Protein AF-A0A7S1KIK2-F1 (afdb_monomer_lite)

Sequence (293 aa):
MLHCPLQPGRDDCPAGHLRACGDAIKKIASRVDEVRLSCGGMPVHSSPCGGMLIFDTARKLEISCYDSAERTMESIPLWLTERTEGAGNRHLPSVTSLECSLASLSTGLPASSNPLSSLVGSLSSLKQVTLEVRRLGDLAKCLSYVSVDALDWVRVPSWYLDDNLSPLSAHTPGRWRFPSIDRFFLFIDEEDEDTDLDYDGIHVSIACVRSCIDLIFLVRPQHVEMRVFVPFDEFDDTDKQRGLRLLAVECIQKASQHYYTVRVTYDVFPEPTNGMAAGDPPACGLFLKLKAK

Foldseek 3Di:
DDDDPDDPDDPPDPPVVVVVVLVVQLVVLCPDQEAEAEFLDAAPQDDPNLVSNANPNHAEYEYAAAEALVRRLNNQHVSLLDADVVAAGRRPRRHAEYEYEPLRHPDAHDPDDTNLLSNQLRHANYAEYEYEHLELLNVLVSQLSHNYQEHAEYEYAFVSHDARNHADDPPRPPDRDGHAYAEYEAHDDPDPPPDPAAPPGDEYALRRVVRVLVSCVVHVYQKYKHKHKHFQVSDDPPCSPVVVVVSLVVSCVSQVVFFVDKDKDKDWDPDRDVHDPPDDGTIIMIIIITGGD

Secondary structure (DSSP, 8-state):
-------TT-----HHHHHHHHHHHHHHHTT-SEEEEEESS---TT-TTGGG---SS--EEEEEE-B-HHHHHHHS-GGGG-B-TTSSBSS-TT--EEEEE-TTBSSPPPSS--HHHHHHTT-TT--EEEEE-SBHHHHHHHHTT--SSEEEEEEE-STT--TT-BPPPS---TT----EEEEEEES-----TT------PPB--HHHHHHHHHHHHHH--SEEEEEEEEEGGGS-TT-HHHHHHHHHHHHHHHHHTTEEEEEEEEEEE-S--BTB-TTPPPEEEEEEEEEE-

Structure (mmCIF, N/CA/C/O backbone):
data_AF-A0A7S1KIK2-F1
#
_entry.id   AF-A0A7S1KIK2-F1
#
loop_
_atom_site.group_PDB
_atom_site.id
_atom_site.type_symbol
_atom_site.label_atom_id
_atom_site.label_alt_id
_atom_site.label_comp_id
_atom_site.label_asym_id
_atom_site.label_entity_id
_atom_site.label_seq_id
_atom_site.pdbx_PDB_ins_code
_atom_site.Cartn_x
_atom_site.Cartn_y
_atom_site.Cartn_z
_atom_site.occupancy
_atom_site.B_iso_or_equiv
_atom_site.auth_seq_id
_atom_site.auth_comp_id
_atom_site.auth_asym_id
_atom_site.auth_atom_id
_atom_site.pdbx_PDB_model_num
ATOM 1 N N . MET A 1 1 ? -18.882 14.034 8.498 1.00 28.44 1 MET A N 1
ATOM 2 C CA . MET A 1 1 ? -18.401 15.237 9.212 1.00 28.44 1 MET A CA 1
ATOM 3 C C . MET A 1 1 ? -19.305 15.466 10.425 1.00 28.44 1 MET A C 1
ATOM 5 O O . MET A 1 1 ? -20.437 15.899 10.260 1.00 28.44 1 MET A O 1
ATOM 9 N N . LEU A 1 2 ? -18.874 15.060 11.624 1.00 32.72 2 LEU A N 1
ATOM 10 C CA . LEU A 1 2 ? -19.637 15.273 12.862 1.00 32.72 2 LEU A CA 1
ATOM 11 C C . LEU A 1 2 ? -19.325 16.681 13.384 1.00 32.72 2 LEU A C 1
ATOM 13 O O . LEU A 1 2 ? -18.277 16.900 13.986 1.00 32.72 2 LEU A O 1
ATOM 17 N N . HIS A 1 3 ? -20.213 17.644 13.141 1.00 27.16 3 HIS A N 1
ATOM 18 C CA . HIS A 1 3 ? -20.148 18.937 13.818 1.00 27.16 3 HIS A CA 1
ATOM 19 C C . HIS A 1 3 ? -20.655 18.758 15.251 1.00 27.16 3 HIS A C 1
ATOM 21 O O . HIS A 1 3 ? -21.852 18.602 15.475 1.00 27.16 3 HIS A O 1
ATOM 27 N N . CYS A 1 4 ? -19.744 18.765 16.222 1.00 36.50 4 CYS A N 1
ATOM 28 C CA . CYS A 1 4 ? -20.102 18.838 17.633 1.00 36.50 4 CYS A CA 1
ATOM 29 C C . CYS A 1 4 ? -20.137 20.324 18.035 1.00 36.50 4 CYS A C 1
ATOM 31 O O . CYS A 1 4 ? -19.081 20.961 18.047 1.00 36.50 4 CYS A O 1
ATOM 33 N N . PRO A 1 5 ? -21.306 20.918 18.335 1.00 31.92 5 PRO A N 1
ATOM 34 C CA . PRO A 1 5 ? -21.411 22.319 18.718 1.00 31.92 5 PRO A CA 1
ATOM 35 C C . PRO A 1 5 ? -21.110 22.453 20.214 1.00 31.92 5 PRO A C 1
ATOM 37 O O . PRO A 1 5 ? -21.982 22.775 21.012 1.00 31.92 5 PRO A O 1
ATOM 40 N N . LEU A 1 6 ? -19.881 22.152 20.622 1.00 39.94 6 LEU A N 1
ATOM 41 C CA . LEU A 1 6 ? -19.418 22.457 21.972 1.00 39.94 6 LEU A CA 1
ATOM 42 C C . LEU A 1 6 ? -18.316 23.501 21.843 1.00 39.94 6 LEU A C 1
ATOM 44 O O . LEU A 1 6 ? -17.151 23.183 21.619 1.00 39.94 6 LEU A O 1
ATOM 48 N N . GLN A 1 7 ? -18.721 24.771 21.917 1.00 34.53 7 GLN A N 1
ATOM 49 C CA . GLN A 1 7 ? -17.777 25.865 22.111 1.00 34.53 7 GLN A CA 1
ATOM 50 C C . GLN A 1 7 ? -17.102 25.690 23.480 1.00 34.53 7 GLN A C 1
ATOM 52 O O . GLN A 1 7 ? -17.804 25.474 24.472 1.00 34.53 7 GLN A O 1
ATOM 57 N N . PRO A 1 8 ? -15.768 25.804 23.568 1.00 34.31 8 PRO A N 1
ATOM 58 C CA . PRO A 1 8 ? -15.087 25.811 24.852 1.00 34.31 8 PRO A CA 1
ATOM 59 C C . PRO A 1 8 ? -15.443 27.116 25.581 1.00 34.31 8 PRO A C 1
ATOM 61 O O . PRO A 1 8 ? -15.132 28.197 25.086 1.00 34.31 8 PRO A O 1
ATOM 64 N N . GLY A 1 9 ? -16.131 27.027 26.728 1.00 38.69 9 GLY A N 1
ATOM 65 C CA . GLY A 1 9 ? -16.377 28.188 27.601 1.00 38.69 9 GLY A CA 1
ATOM 66 C C . GLY A 1 9 ? -17.783 28.366 28.189 1.00 38.69 9 GLY A C 1
ATOM 67 O O . GLY A 1 9 ? -18.040 29.409 28.783 1.00 38.69 9 GLY A O 1
ATOM 68 N N . ARG A 1 10 ? -18.704 27.401 28.059 1.00 40.78 10 ARG A N 1
ATOM 69 C CA . ARG A 1 10 ? -19.980 27.415 28.803 1.00 40.78 10 ARG A CA 1
ATOM 70 C C . ARG A 1 10 ? -20.106 26.170 29.679 1.00 40.78 10 ARG A C 1
ATOM 72 O O . ARG A 1 10 ? -20.483 25.113 29.185 1.00 40.78 10 ARG A O 1
ATOM 79 N N . ASP A 1 11 ? -19.835 26.335 30.971 1.00 44.34 11 ASP A N 1
ATOM 80 C CA . ASP A 1 11 ? -19.969 25.300 32.012 1.00 44.34 11 ASP A CA 1
ATOM 81 C C . ASP A 1 11 ? -21.430 24.982 32.404 1.00 44.34 11 ASP A C 1
ATOM 83 O O . ASP A 1 11 ? -21.673 24.130 33.253 1.00 44.34 11 ASP A O 1
ATOM 87 N N . ASP A 1 12 ? -22.424 25.580 31.742 1.00 42.34 12 ASP A N 1
ATOM 88 C CA . ASP A 1 12 ? -23.849 25.380 32.048 1.00 42.34 12 ASP A CA 1
ATOM 89 C C . ASP A 1 12 ? -24.554 24.445 31.049 1.00 42.34 12 ASP A C 1
ATOM 91 O O . ASP A 1 12 ? -25.636 24.746 30.538 1.00 42.34 12 ASP A O 1
ATOM 95 N N . CYS A 1 13 ? -23.957 23.293 30.732 1.00 44.66 13 CYS A N 1
ATOM 96 C CA . CYS A 1 13 ? -24.677 22.241 30.010 1.00 44.66 13 CYS A CA 1
ATOM 97 C C . CYS A 1 13 ? -25.319 21.282 31.032 1.00 44.66 13 CYS A C 1
ATOM 99 O O . CYS A 1 13 ? -24.586 20.607 31.759 1.00 44.66 13 CYS A O 1
ATOM 101 N N . PRO A 1 14 ? -26.663 21.180 31.131 1.00 51.66 14 PRO A N 1
ATOM 102 C CA . PRO A 1 14 ? -27.299 20.307 32.114 1.00 51.66 14 PRO A CA 1
ATOM 103 C C . PRO A 1 14 ? -26.829 18.865 31.908 1.00 51.66 14 PRO A C 1
ATOM 105 O O . PRO A 1 14 ? -26.935 18.343 30.798 1.00 51.66 14 PRO A O 1
ATOM 108 N N . ALA A 1 15 ? -26.365 18.194 32.966 1.00 56.16 15 ALA A N 1
ATOM 109 C CA . ALA A 1 15 ? -25.794 16.841 32.903 1.00 56.16 15 ALA A CA 1
ATOM 110 C C . ALA A 1 15 ? -26.669 15.811 32.144 1.00 56.16 15 ALA A C 1
ATOM 112 O O . ALA A 1 15 ? -26.151 14.870 31.541 1.00 56.16 15 ALA A O 1
ATOM 113 N N . GLY A 1 16 ? -27.994 16.008 32.112 1.00 59.69 16 GLY A N 1
ATOM 114 C CA . GLY A 1 16 ? -28.929 15.193 31.327 1.00 59.69 16 GLY A CA 1
ATOM 115 C C . GLY A 1 16 ? -28.775 15.315 29.802 1.00 59.69 16 GLY A C 1
ATOM 116 O O . GLY A 1 16 ? -28.929 14.318 29.101 1.00 59.69 16 GLY A O 1
ATOM 117 N N . HIS A 1 17 ? -28.413 16.493 29.281 1.00 61.59 17 HIS A N 1
ATOM 118 C CA . HIS A 1 17 ? -28.200 16.714 27.845 1.00 61.59 17 HIS A CA 1
ATOM 119 C C . HIS A 1 17 ? -26.898 16.066 27.364 1.00 61.59 17 HIS A C 1
ATOM 121 O O . HIS A 1 17 ? -26.886 15.425 26.318 1.00 61.59 17 HIS A O 1
ATOM 127 N N . LEU A 1 18 ? -25.823 16.138 28.157 1.00 63.78 18 LEU A N 1
ATOM 128 C CA . LEU A 1 18 ? -24.557 15.463 27.847 1.00 63.78 18 LEU A CA 1
ATOM 129 C C . LEU A 1 18 ? -24.711 13.937 27.807 1.00 63.78 18 LEU A C 1
ATOM 131 O O . LEU A 1 18 ? -24.134 13.287 26.938 1.00 63.78 18 LEU A O 1
ATOM 135 N N . ARG A 1 19 ? -25.532 13.364 28.698 1.00 67.94 19 ARG A N 1
ATOM 136 C CA . ARG A 1 19 ? -25.841 11.927 28.695 1.00 67.94 19 ARG A CA 1
ATOM 137 C C . ARG A 1 19 ? -26.643 11.512 27.460 1.00 67.94 19 ARG A C 1
ATOM 139 O O . ARG A 1 19 ? -26.263 10.551 26.802 1.00 67.94 19 ARG A O 1
ATOM 146 N N . ALA A 1 20 ? -27.692 12.258 27.112 1.00 72.56 20 ALA A N 1
ATOM 147 C CA . ALA A 1 20 ? -28.488 11.988 25.914 1.00 72.56 20 ALA A CA 1
ATOM 148 C C . ALA A 1 20 ? -27.653 12.109 24.624 1.00 72.56 20 ALA A C 1
ATOM 150 O O . ALA A 1 20 ? -27.746 11.252 23.746 1.00 72.56 20 ALA A O 1
ATOM 151 N N . CYS A 1 21 ? -26.785 13.123 24.536 1.00 77.88 21 CYS A N 1
ATOM 152 C CA . CYS A 1 21 ? -25.828 13.264 23.439 1.00 77.88 21 CYS A CA 1
ATOM 153 C C . CYS A 1 21 ? -24.825 12.102 23.407 1.00 77.88 21 CYS A C 1
ATOM 155 O O . CYS A 1 21 ? -24.572 11.549 22.342 1.00 77.88 21 CYS A O 1
ATOM 157 N N . GLY A 1 22 ? -24.288 11.689 24.559 1.00 80.00 22 GLY A N 1
ATOM 158 C CA . GLY A 1 22 ? -23.365 10.558 24.656 1.00 80.00 22 GLY A CA 1
ATOM 159 C C . GLY A 1 22 ? -23.989 9.231 24.216 1.00 80.00 22 GLY A C 1
ATOM 160 O O . GLY A 1 22 ? -23.371 8.486 23.458 1.00 80.00 22 GLY A O 1
ATOM 161 N N . ASP A 1 23 ? -25.228 8.954 24.627 1.00 84.44 23 ASP A N 1
ATOM 162 C CA . ASP A 1 23 ? -25.956 7.743 24.230 1.00 84.44 23 ASP A CA 1
ATOM 163 C C . ASP A 1 23 ? -26.276 7.745 22.726 1.00 84.44 23 ASP A C 1
ATOM 165 O O . ASP A 1 23 ? -26.131 6.719 22.056 1.00 84.44 23 ASP A O 1
ATOM 169 N N . ALA A 1 24 ? -26.640 8.905 22.166 1.00 85.88 24 ALA A N 1
ATOM 170 C CA . ALA A 1 24 ? -26.832 9.062 20.727 1.00 85.88 24 ALA A CA 1
ATOM 171 C C . ALA A 1 24 ? -25.524 8.840 19.948 1.00 85.88 24 ALA A C 1
ATOM 173 O O . ALA A 1 24 ? -25.523 8.098 18.967 1.00 85.88 24 ALA A O 1
ATOM 174 N N . ILE A 1 25 ? -24.407 9.417 20.406 1.00 85.81 25 ILE A N 1
ATOM 175 C CA . ILE A 1 25 ? -23.083 9.251 19.788 1.00 85.81 25 ILE A CA 1
ATOM 176 C C . ILE A 1 25 ? -22.656 7.784 19.801 1.00 85.81 25 ILE A C 1
ATOM 178 O O . ILE A 1 25 ? -22.263 7.269 18.758 1.00 85.81 25 ILE A O 1
ATOM 182 N N . LYS A 1 26 ? -22.790 7.091 20.939 1.00 87.81 26 LYS A N 1
ATOM 183 C CA . LYS A 1 26 ? -22.478 5.656 21.042 1.00 87.81 26 LYS A CA 1
ATOM 184 C C . LYS A 1 26 ? -23.313 4.828 20.075 1.00 87.81 26 LYS A C 1
ATOM 186 O O . LYS A 1 26 ? -22.772 3.991 19.365 1.00 87.81 26 LYS A O 1
ATOM 191 N N . LYS A 1 27 ? -24.623 5.089 20.018 1.00 89.44 27 LYS A N 1
ATOM 192 C CA . LYS A 1 27 ? -25.544 4.375 19.124 1.00 89.44 27 LYS A CA 1
ATOM 193 C C . LYS A 1 27 ? -25.232 4.615 17.646 1.00 89.44 27 LYS A C 1
ATOM 195 O O . LYS A 1 27 ? -25.473 3.728 16.834 1.00 89.44 27 LYS A O 1
ATOM 200 N N . ILE A 1 28 ? -24.763 5.811 17.291 1.00 89.06 28 ILE A N 1
ATOM 201 C CA . ILE A 1 28 ? -24.319 6.116 15.927 1.00 89.06 28 ILE A CA 1
ATOM 202 C C . ILE A 1 28 ? -23.011 5.379 15.645 1.00 89.06 28 ILE A C 1
ATOM 204 O O . ILE A 1 28 ? -22.950 4.644 14.668 1.00 89.06 28 ILE A O 1
ATOM 208 N N . ALA A 1 29 ? -22.002 5.528 16.507 1.00 90.00 29 ALA A N 1
ATOM 209 C CA . ALA A 1 29 ? -20.692 4.905 16.330 1.00 90.00 29 ALA A CA 1
ATOM 210 C C . ALA A 1 29 ? -20.791 3.379 16.177 1.00 90.00 29 ALA A C 1
ATOM 212 O O . ALA A 1 29 ? -20.159 2.821 15.285 1.00 90.00 29 ALA A O 1
ATOM 213 N N . SER A 1 30 ? -21.672 2.730 16.946 1.00 91.06 30 SER A N 1
ATOM 214 C CA . SER A 1 30 ? -21.863 1.275 16.918 1.00 91.06 30 SER A CA 1
ATOM 215 C C . SER A 1 30 ? -22.623 0.731 15.695 1.00 91.06 30 SER A C 1
ATOM 217 O O . SER A 1 30 ? -23.122 -0.394 15.708 1.00 91.06 30 SER A O 1
ATOM 219 N N . ARG A 1 31 ? -22.902 1.579 14.703 1.00 92.75 31 ARG A N 1
ATOM 220 C CA . ARG A 1 31 ? -23.641 1.232 13.476 1.00 92.75 31 ARG A CA 1
ATOM 221 C C . ARG A 1 31 ? -22.925 1.700 12.218 1.00 92.75 31 ARG A C 1
ATOM 223 O O . ARG A 1 31 ? -23.481 1.610 11.130 1.00 92.75 31 ARG A O 1
ATOM 230 N N . VAL A 1 32 ? -21.748 2.292 12.378 1.00 93.75 32 VAL A N 1
ATOM 231 C CA . VAL A 1 32 ? -20.947 2.786 11.267 1.00 93.75 32 VAL A CA 1
ATOM 232 C C . VAL A 1 32 ? -20.168 1.614 10.689 1.00 93.75 32 VAL A C 1
ATOM 234 O O . VAL A 1 32 ? -19.487 0.900 11.422 1.00 93.75 32 VAL A O 1
ATOM 237 N N . ASP A 1 33 ? -20.247 1.441 9.375 1.00 95.44 33 ASP A N 1
ATOM 238 C CA . ASP A 1 33 ? -19.499 0.404 8.657 1.00 95.44 33 ASP A CA 1
ATOM 239 C C . ASP A 1 33 ? -18.118 0.900 8.189 1.00 95.44 33 ASP A C 1
ATOM 241 O O . ASP A 1 33 ? -17.203 0.102 7.964 1.00 95.44 33 ASP A O 1
ATOM 245 N N . GLU A 1 34 ? -17.942 2.221 8.102 1.00 96.38 34 GLU A N 1
ATOM 246 C CA . GLU A 1 34 ? -16.746 2.871 7.570 1.00 96.38 34 GLU A CA 1
ATOM 247 C C . GLU A 1 34 ? -16.368 4.130 8.357 1.00 96.38 34 GLU A C 1
ATOM 249 O O . GLU A 1 34 ? -17.180 5.033 8.566 1.00 96.38 34 GLU A O 1
ATOM 254 N N . VAL A 1 35 ? -15.099 4.217 8.750 1.00 95.06 35 VAL A N 1
ATOM 255 C CA . VAL A 1 35 ? -14.532 5.390 9.419 1.00 95.06 35 VAL A CA 1
ATOM 256 C C . VAL A 1 35 ? -13.565 6.080 8.469 1.00 95.06 35 VAL A C 1
ATOM 258 O O . VAL A 1 35 ? -12.636 5.451 7.977 1.00 95.06 35 VAL A O 1
ATOM 261 N N . ARG A 1 36 ? -13.752 7.385 8.246 1.00 94.81 36 ARG A N 1
ATOM 262 C CA . ARG A 1 36 ? -12.827 8.218 7.463 1.00 94.81 36 ARG A CA 1
ATOM 263 C C . ARG A 1 36 ? -12.108 9.216 8.355 1.00 94.81 36 ARG A C 1
ATOM 265 O O . ARG A 1 36 ? -12.751 9.957 9.103 1.00 94.81 36 ARG A O 1
ATOM 272 N N . LEU A 1 37 ? -10.788 9.252 8.248 1.00 92.38 37 LEU A N 1
ATOM 273 C CA . LEU A 1 37 ? -9.902 10.142 8.979 1.00 92.38 37 LEU A CA 1
ATOM 274 C C . LEU A 1 37 ? -9.145 11.036 7.994 1.00 92.38 37 LEU A C 1
ATOM 276 O O . LEU A 1 37 ? -8.259 10.585 7.278 1.00 92.38 37 LEU A O 1
ATOM 280 N N . SER A 1 38 ? -9.472 12.325 7.986 1.00 91.50 38 SER A N 1
ATOM 281 C CA . SER A 1 38 ? -8.736 13.331 7.217 1.00 91.50 38 SER A CA 1
ATOM 282 C C . SER A 1 38 ? -7.701 14.014 8.115 1.00 91.50 38 SER A C 1
ATOM 284 O O . SER A 1 38 ? -8.065 14.701 9.070 1.00 91.50 38 SER A O 1
ATOM 286 N N . CYS A 1 39 ? -6.420 13.817 7.812 1.00 89.31 39 CYS A N 1
ATOM 287 C CA . CYS A 1 39 ? -5.268 14.278 8.588 1.00 89.31 39 CYS A CA 1
ATOM 288 C C . CYS A 1 39 ? -4.615 15.519 7.955 1.00 89.31 39 CYS A C 1
ATOM 290 O O . CYS A 1 39 ? -4.613 15.659 6.740 1.00 89.31 39 CYS A O 1
ATOM 292 N N . GLY A 1 40 ? -4.030 16.406 8.763 1.00 84.88 40 GLY A N 1
ATOM 293 C CA . GLY A 1 40 ? -3.412 17.674 8.327 1.00 84.88 40 GLY A CA 1
ATOM 294 C C . GLY A 1 40 ? -4.113 18.923 8.879 1.00 84.88 40 GLY A C 1
ATOM 295 O O . GLY A 1 40 ? -3.583 20.032 8.823 1.00 84.88 40 GLY A O 1
ATOM 296 N N . GLY A 1 41 ? -5.298 18.747 9.467 1.00 81.12 41 GLY A N 1
ATOM 297 C CA . GLY A 1 41 ? -6.008 19.778 10.223 1.00 81.12 41 GLY A CA 1
ATOM 298 C C . GLY A 1 41 ? -5.604 19.830 11.699 1.00 81.12 41 GLY A C 1
ATOM 299 O O . GLY A 1 41 ? -4.645 19.193 12.130 1.00 81.12 41 GLY A O 1
ATOM 300 N N . MET A 1 42 ? -6.368 20.581 12.497 1.00 74.00 42 MET A N 1
ATOM 301 C CA . MET A 1 42 ? -6.245 20.498 13.951 1.00 74.00 42 MET A CA 1
ATOM 302 C C . MET A 1 42 ? -6.778 19.139 14.420 1.00 74.00 42 MET A C 1
ATOM 304 O O . MET A 1 42 ? -7.914 18.794 14.080 1.00 74.00 42 MET A O 1
ATOM 308 N N . PRO A 1 43 ? -6.006 18.375 15.204 1.00 67.25 43 PRO A N 1
ATOM 309 C CA . PRO A 1 43 ? -6.496 17.132 15.771 1.00 67.25 43 PRO A CA 1
ATOM 310 C C . PRO A 1 43 ? -7.735 17.369 16.631 1.00 67.25 43 PRO A C 1
ATOM 312 O O . PRO A 1 43 ? -7.844 18.366 17.351 1.00 67.25 43 PRO A O 1
ATOM 315 N N . VAL A 1 44 ? -8.635 16.388 16.645 1.00 65.00 44 VAL A N 1
ATOM 316 C CA . VAL A 1 44 ? -9.776 16.344 17.569 1.00 65.00 44 VAL A CA 1
ATOM 317 C C . VAL A 1 44 ? -9.279 15.927 18.969 1.00 65.00 44 VAL A C 1
ATOM 319 O O . VAL A 1 44 ? -9.742 14.945 19.544 1.00 65.00 44 VAL A O 1
ATOM 322 N N . HIS A 1 45 ? -8.280 16.633 19.514 1.00 53.25 45 HIS A N 1
ATOM 323 C CA . HIS A 1 45 ? -7.591 16.294 20.775 1.00 53.25 45 HIS A CA 1
ATOM 324 C C . HIS A 1 45 ? -8.346 16.722 22.038 1.00 53.25 45 HIS A C 1
ATOM 326 O O . HIS A 1 45 ? -7.834 16.597 23.144 1.00 53.25 45 HIS A O 1
ATOM 332 N N . SER A 1 46 ? -9.577 17.205 21.916 1.00 52.88 46 SER A N 1
ATOM 333 C CA . SER A 1 46 ? -10.330 17.712 23.069 1.00 52.88 46 SER A CA 1
ATOM 334 C C . SER A 1 46 ? -11.814 17.386 23.032 1.00 52.88 46 SER A C 1
ATOM 336 O O . SER A 1 46 ? -12.559 17.884 23.873 1.00 52.88 46 SER A O 1
ATOM 338 N N . SER A 1 47 ? -12.269 16.544 22.095 1.00 59.19 47 SER A N 1
ATOM 339 C CA . SER A 1 47 ? -13.672 16.141 22.114 1.00 59.19 47 SER A CA 1
ATOM 340 C C . SER A 1 47 ? -13.917 15.240 23.329 1.00 59.19 47 SER A C 1
ATOM 342 O O . SER A 1 47 ? -13.348 14.144 23.386 1.00 59.19 47 SER A O 1
ATOM 344 N N . PRO A 1 48 ? -14.798 15.631 24.272 1.00 64.38 48 PRO A N 1
ATOM 345 C CA . PRO A 1 48 ? -15.159 14.789 25.415 1.00 64.38 48 PRO A CA 1
ATOM 346 C C . PRO A 1 48 ? -15.815 13.463 24.988 1.00 64.38 48 PRO A C 1
ATOM 348 O O . PRO A 1 48 ? -16.043 12.576 25.808 1.00 64.38 48 PRO A O 1
ATOM 351 N N . CYS A 1 49 ? -16.104 13.305 23.694 1.00 69.81 49 CYS A N 1
ATOM 352 C CA . CYS A 1 49 ? -16.722 12.130 23.109 1.00 69.81 49 CYS A CA 1
ATOM 353 C C . CYS A 1 49 ? -15.718 11.064 22.638 1.00 69.81 49 CYS A C 1
ATOM 355 O O . CYS A 1 49 ? -16.168 9.978 22.294 1.00 69.81 49 CYS A O 1
ATOM 357 N N . GLY A 1 50 ? -14.399 11.315 22.623 1.00 76.12 50 GLY A N 1
ATOM 358 C CA . GLY A 1 50 ? -13.403 10.358 22.098 1.00 76.12 50 GLY A CA 1
ATOM 359 C C . GLY A 1 50 ? -13.510 8.963 22.730 1.00 76.12 50 GLY A C 1
ATOM 360 O O . GLY A 1 50 ? -13.645 7.965 22.029 1.00 76.12 50 GLY A O 1
ATOM 361 N N . GLY A 1 51 ? -13.622 8.897 24.061 1.00 77.62 51 GLY A N 1
ATOM 362 C CA . GLY A 1 51 ? -13.837 7.637 24.789 1.00 77.62 51 GLY A CA 1
ATOM 363 C C . GLY A 1 51 ? -15.200 6.965 24.548 1.00 77.62 51 GLY A C 1
ATOM 364 O O . GLY A 1 51 ? -15.412 5.839 24.992 1.00 77.62 51 GLY A O 1
ATOM 365 N N . MET A 1 52 ? -16.136 7.640 23.874 1.00 83.75 52 MET A N 1
ATOM 366 C CA . MET A 1 52 ? -17.463 7.120 23.519 1.00 83.75 52 MET A CA 1
ATOM 367 C C . MET A 1 52 ? -17.546 6.635 22.066 1.00 83.75 52 MET A C 1
ATOM 369 O O . MET A 1 52 ? -18.507 5.951 21.718 1.00 83.75 52 MET A O 1
ATOM 373 N N . LEU A 1 53 ? -16.571 6.987 21.224 1.00 89.19 53 LEU A N 1
ATOM 374 C CA . LEU A 1 53 ? -16.531 6.636 19.806 1.00 89.19 53 LEU A CA 1
ATOM 375 C C . LEU A 1 53 ? -15.889 5.261 19.619 1.00 89.19 53 LEU A C 1
ATOM 377 O O . LEU A 1 53 ? -14.714 5.152 19.282 1.00 89.19 53 LEU A O 1
ATOM 381 N N . ILE A 1 54 ? -16.659 4.209 19.883 1.00 92.50 54 ILE A N 1
ATOM 382 C CA . ILE A 1 54 ? -16.265 2.825 19.606 1.00 92.50 54 ILE A CA 1
ATOM 383 C C . ILE A 1 54 ? -17.047 2.368 18.376 1.00 92.50 54 ILE A C 1
ATOM 385 O O . ILE A 1 54 ? -18.276 2.344 18.403 1.00 92.50 54 ILE A O 1
ATOM 389 N N . PHE A 1 55 ? -16.331 2.030 17.308 1.00 94.38 55 PHE A N 1
ATOM 390 C CA . PHE A 1 55 ? -16.888 1.599 16.030 1.00 94.38 55 PHE A CA 1
ATOM 391 C C . PHE A 1 55 ? -16.735 0.079 15.903 1.00 94.38 55 PHE A C 1
ATOM 393 O O . PHE A 1 55 ? -15.884 -0.440 15.181 1.00 94.38 55 PHE A O 1
ATOM 400 N N . ASP A 1 56 ? -17.534 -0.650 16.675 1.00 92.75 56 ASP A N 1
ATOM 401 C CA . ASP A 1 56 ? -17.512 -2.114 16.758 1.00 92.75 56 ASP A CA 1
ATOM 402 C C . ASP A 1 56 ? -17.944 -2.811 15.458 1.00 92.75 56 ASP A C 1
ATOM 404 O O . ASP A 1 56 ? -17.493 -3.925 15.185 1.00 92.75 56 ASP A O 1
ATOM 408 N N . THR A 1 57 ? -18.774 -2.163 14.642 1.00 94.62 57 THR A N 1
ATOM 409 C CA . THR A 1 57 ? -19.226 -2.674 13.340 1.00 94.62 57 THR A CA 1
ATOM 410 C C . THR A 1 57 ? -18.335 -2.263 12.174 1.00 94.62 57 THR A C 1
ATOM 412 O O . THR A 1 57 ? -18.391 -2.912 11.131 1.00 94.62 57 THR A O 1
ATOM 415 N N . ALA A 1 58 ? -17.490 -1.238 12.338 1.00 97.50 58 ALA A N 1
ATOM 416 C CA . ALA A 1 58 ? -16.717 -0.688 11.232 1.00 97.50 58 ALA A CA 1
ATOM 417 C C . ALA A 1 58 ? -15.729 -1.716 10.675 1.00 97.50 58 ALA A C 1
ATOM 419 O O . ALA A 1 58 ? -14.917 -2.293 11.403 1.00 97.50 58 ALA A O 1
ATOM 420 N N . ARG A 1 59 ? -15.802 -1.936 9.360 1.00 98.00 59 ARG A N 1
ATOM 421 C CA . ARG A 1 59 ? -14.945 -2.870 8.616 1.00 98.00 59 ARG A CA 1
ATOM 422 C C . ARG A 1 59 ? -13.881 -2.162 7.798 1.00 98.00 59 ARG A C 1
ATOM 424 O O . ARG A 1 59 ? -12.835 -2.760 7.544 1.00 98.00 59 ARG A O 1
ATOM 431 N N . LYS A 1 60 ? -14.128 -0.904 7.432 1.00 98.25 60 LYS A N 1
ATOM 432 C CA . LYS A 1 60 ? -13.221 -0.087 6.630 1.00 98.25 60 LYS A CA 1
ATOM 433 C C . LYS A 1 60 ? -12.742 1.132 7.416 1.00 98.25 60 LYS A C 1
ATOM 435 O O . LYS A 1 60 ? -13.543 1.838 8.030 1.00 98.25 60 LYS A O 1
ATOM 440 N N . LEU A 1 61 ? -11.435 1.369 7.382 1.00 98.00 61 LEU A N 1
ATOM 441 C CA . LEU A 1 61 ? -10.809 2.619 7.800 1.00 98.00 61 LEU A CA 1
ATOM 442 C C . LEU A 1 61 ? -10.173 3.272 6.574 1.00 98.00 61 LEU A C 1
ATOM 444 O O . LEU A 1 61 ? -9.337 2.655 5.922 1.00 98.00 61 LEU A O 1
ATOM 448 N N . GLU A 1 62 ? -10.538 4.515 6.301 1.00 97.62 62 GLU A N 1
ATOM 449 C CA . GLU A 1 62 ? -9.914 5.356 5.283 1.00 97.62 62 GLU A CA 1
ATOM 450 C C . GLU A 1 62 ? -9.127 6.473 5.972 1.00 97.62 62 GLU A C 1
ATOM 452 O O . GLU A 1 62 ? -9.645 7.142 6.869 1.00 97.62 62 GLU A O 1
ATOM 457 N N . ILE A 1 63 ? -7.875 6.674 5.578 1.00 95.69 63 ILE A N 1
ATOM 458 C CA . ILE A 1 63 ? -7.003 7.730 6.089 1.00 95.69 63 ILE A CA 1
ATOM 459 C C . ILE A 1 63 ? -6.537 8.565 4.905 1.00 95.69 63 ILE A C 1
ATOM 461 O O . ILE A 1 63 ? -5.820 8.065 4.048 1.00 95.69 63 ILE A O 1
ATOM 465 N N . SER A 1 64 ? -6.878 9.848 4.879 1.00 93.44 64 SER A N 1
ATOM 466 C CA . SER A 1 64 ? -6.377 10.785 3.872 1.00 93.44 64 SER A CA 1
ATOM 467 C C . SER A 1 64 ? -5.414 11.760 4.536 1.00 93.44 64 SER A C 1
ATOM 469 O O . SER A 1 64 ? -5.817 12.525 5.414 1.00 93.44 64 SER A O 1
ATOM 471 N N . CYS A 1 65 ? -4.142 11.733 4.147 1.00 89.69 65 CYS A N 1
ATOM 472 C CA . CYS A 1 65 ? -3.109 12.595 4.710 1.00 89.69 65 CYS A CA 1
ATOM 473 C C . CYS A 1 65 ? -2.869 13.821 3.829 1.00 89.69 65 CYS A C 1
ATOM 475 O O . CYS A 1 65 ? -2.477 13.680 2.675 1.00 89.69 65 CYS A O 1
ATOM 477 N N . TYR A 1 66 ? -3.040 15.014 4.396 1.00 85.94 66 TYR A N 1
ATOM 478 C CA . TYR A 1 66 ? -2.805 16.296 3.736 1.00 85.94 66 TYR A CA 1
ATOM 479 C C . TYR A 1 66 ? -1.697 17.075 4.456 1.00 85.94 66 TYR A C 1
ATOM 481 O O . TYR A 1 66 ? -1.566 16.970 5.672 1.00 85.94 66 TYR A O 1
ATOM 489 N N . ASP A 1 67 ? -0.976 17.936 3.729 1.00 85.69 67 ASP A N 1
ATOM 490 C CA . ASP A 1 67 ? 0.076 18.820 4.270 1.00 85.69 67 ASP A CA 1
ATOM 491 C C . ASP A 1 67 ? 1.403 18.082 4.585 1.00 85.69 67 ASP A C 1
ATOM 493 O O . ASP A 1 67 ? 1.735 17.058 3.981 1.00 85.69 67 ASP A O 1
ATOM 497 N N . SER A 1 68 ? 2.238 18.644 5.462 1.00 86.94 68 SER A N 1
ATOM 498 C CA . SER A 1 68 ? 3.500 18.048 5.892 1.00 86.94 68 SER A CA 1
ATOM 499 C C . SER A 1 68 ? 3.280 16.767 6.696 1.00 86.94 68 SER A C 1
ATOM 501 O O . SER A 1 68 ? 2.281 16.605 7.406 1.00 86.94 68 SER A O 1
ATOM 503 N N . ALA A 1 69 ? 4.250 15.850 6.618 1.00 86.25 69 ALA A N 1
ATOM 504 C CA . ALA A 1 69 ? 4.185 14.599 7.364 1.00 86.25 69 ALA A CA 1
ATOM 505 C C . ALA A 1 69 ? 4.080 14.843 8.880 1.00 86.25 69 ALA A C 1
ATOM 507 O O . ALA A 1 69 ? 3.295 14.180 9.547 1.00 86.25 69 ALA A O 1
ATOM 508 N N . GLU A 1 70 ? 4.807 15.825 9.418 1.00 87.38 70 GLU A N 1
ATOM 509 C CA . GLU A 1 70 ? 4.763 16.192 10.841 1.00 87.38 70 GLU A CA 1
ATOM 510 C C . GLU A 1 70 ? 3.355 16.625 11.272 1.00 87.38 70 GLU A C 1
ATOM 512 O O . GLU A 1 70 ? 2.761 15.998 12.150 1.00 87.38 70 GLU A O 1
ATOM 517 N N . ARG A 1 71 ? 2.765 17.602 10.573 1.00 86.62 71 ARG A N 1
ATOM 518 C CA . ARG A 1 71 ? 1.420 18.110 10.878 1.00 86.62 71 ARG A CA 1
ATOM 519 C C . ARG A 1 71 ? 0.346 17.034 10.717 1.00 86.62 71 ARG A C 1
ATOM 521 O O . ARG A 1 71 ? -0.574 16.936 11.529 1.00 86.62 71 ARG A O 1
ATOM 528 N N . THR A 1 72 ? 0.474 16.198 9.688 1.00 88.38 72 THR A N 1
ATOM 529 C CA . THR A 1 72 ? -0.401 15.037 9.481 1.00 88.38 72 THR A CA 1
ATOM 530 C C . THR A 1 72 ? -0.362 14.110 10.690 1.00 88.38 72 THR A C 1
ATOM 532 O O . THR A 1 72 ? -1.412 13.749 11.220 1.00 88.38 72 THR A O 1
ATOM 535 N N . MET A 1 73 ? 0.835 13.736 11.148 1.00 89.88 73 MET A N 1
ATOM 536 C CA . MET A 1 73 ? 0.993 12.817 12.272 1.00 89.88 73 MET A CA 1
ATOM 537 C C . MET A 1 73 ? 0.423 13.396 13.571 1.00 89.88 73 MET A C 1
ATOM 539 O O . MET A 1 73 ? -0.249 12.677 14.307 1.00 89.88 73 MET A O 1
ATOM 543 N N . GLU A 1 74 ? 0.634 14.687 13.834 1.00 88.44 74 GLU A N 1
ATOM 544 C CA . GLU A 1 74 ? 0.085 15.375 15.012 1.00 88.44 74 GLU A CA 1
ATOM 545 C C . GLU A 1 74 ? -1.448 15.445 15.007 1.00 88.44 74 GLU A C 1
ATOM 547 O O . GLU A 1 74 ? -2.075 15.454 16.071 1.00 88.44 74 GLU A O 1
ATOM 552 N N . SER A 1 75 ? -2.056 15.460 13.815 1.00 89.50 75 SER A N 1
ATOM 553 C CA . SER A 1 75 ? -3.508 15.544 13.645 1.00 89.50 75 SER A CA 1
ATOM 554 C C . SER A 1 75 ? -4.263 14.247 13.972 1.00 89.50 75 SER A C 1
ATOM 556 O O . SER A 1 75 ? -5.483 14.284 14.147 1.00 89.50 75 SER A O 1
ATOM 558 N N . ILE A 1 76 ? -3.561 13.114 14.100 1.00 90.69 76 ILE A N 1
ATOM 559 C CA . ILE A 1 76 ? -4.165 11.824 14.450 1.00 90.69 76 ILE A CA 1
ATOM 560 C C . ILE A 1 76 ? -4.514 11.820 15.949 1.00 90.69 76 ILE A C 1
ATOM 562 O O . ILE A 1 76 ? -3.617 11.928 16.790 1.00 90.69 76 ILE A O 1
ATOM 566 N N . PRO A 1 77 ? -5.799 11.669 16.322 1.00 88.50 77 PRO A N 1
ATOM 567 C CA . PRO A 1 77 ? -6.208 11.645 17.721 1.00 88.50 77 PRO A CA 1
ATOM 568 C C . PRO A 1 77 ? -5.590 10.481 18.503 1.00 88.50 77 PRO A C 1
ATOM 570 O O . PRO A 1 77 ? -5.667 9.332 18.072 1.00 88.50 77 PRO A O 1
ATOM 573 N N . LEU A 1 78 ? -5.041 10.750 19.694 1.00 88.81 78 LEU A N 1
ATOM 574 C CA . LEU A 1 78 ? -4.376 9.714 20.501 1.00 88.81 78 LEU A CA 1
ATOM 575 C C . LEU A 1 78 ? -5.330 8.596 20.930 1.00 88.81 78 LEU A C 1
ATOM 577 O O . LEU A 1 78 ? -4.919 7.438 20.961 1.00 88.81 78 LEU A O 1
ATOM 581 N N . TRP A 1 79 ? -6.601 8.919 21.189 1.00 89.38 79 TRP A N 1
ATOM 582 C CA . TRP A 1 79 ? -7.607 7.918 21.547 1.00 89.38 79 TRP A CA 1
ATOM 583 C C . TRP A 1 79 ? -7.789 6.875 20.433 1.00 89.38 79 TRP A C 1
ATOM 585 O O . TRP A 1 79 ? -7.919 5.696 20.726 1.00 89.38 79 TRP A O 1
ATOM 595 N N . LEU A 1 80 ? -7.654 7.248 19.152 1.00 91.12 80 LEU A N 1
ATOM 596 C CA . LEU A 1 80 ? -7.686 6.278 18.048 1.00 91.12 80 LEU A CA 1
ATOM 597 C C . LEU A 1 80 ? -6.490 5.323 18.047 1.00 91.12 80 LEU A C 1
ATOM 599 O O . LEU A 1 80 ? -6.548 4.303 17.375 1.00 91.12 80 LEU A O 1
ATOM 603 N N . THR A 1 81 ? -5.418 5.618 18.779 1.00 91.88 81 THR A N 1
ATOM 604 C CA . THR A 1 81 ? -4.240 4.742 18.886 1.00 91.88 81 THR A CA 1
ATOM 605 C C . THR A 1 81 ? -4.296 3.806 20.097 1.00 91.88 81 THR A C 1
ATOM 607 O O . THR A 1 81 ? -3.421 2.951 20.253 1.00 91.88 81 THR A O 1
ATOM 610 N N . GLU A 1 82 ? -5.317 3.944 20.952 1.00 92.12 82 GLU A N 1
ATOM 611 C CA . GLU A 1 82 ? -5.479 3.128 22.153 1.00 92.12 82 GLU A CA 1
ATOM 612 C C . GLU A 1 82 ? -5.728 1.655 21.809 1.00 92.12 82 GLU A C 1
ATOM 614 O O . GLU A 1 82 ? -6.533 1.302 20.940 1.00 92.12 82 GLU A O 1
ATOM 619 N N . ARG A 1 83 ? -5.052 0.776 22.549 1.00 91.75 83 ARG A N 1
ATOM 620 C CA . ARG A 1 83 ? -5.213 -0.677 22.471 1.00 91.75 83 ARG A CA 1
ATOM 621 C C . ARG A 1 83 ? -5.931 -1.167 23.717 1.00 91.75 83 ARG A C 1
ATOM 623 O O . ARG A 1 83 ? -5.688 -0.657 24.810 1.00 91.75 83 ARG A O 1
ATOM 630 N N . THR A 1 84 ? -6.779 -2.171 23.561 1.00 87.12 84 THR A N 1
ATOM 631 C CA . THR A 1 84 ? -7.325 -2.906 24.708 1.00 87.12 84 THR A CA 1
ATOM 632 C C . THR A 1 84 ? -6.284 -3.939 25.161 1.00 87.12 84 THR A C 1
ATOM 634 O O . THR A 1 84 ? -5.581 -4.496 24.324 1.00 87.12 84 THR A O 1
ATOM 637 N N . GLU A 1 85 ? -6.130 -4.204 26.462 1.00 78.56 85 GLU A N 1
ATOM 638 C CA . GLU A 1 85 ? -5.125 -5.167 26.950 1.00 78.56 85 GLU A CA 1
ATOM 639 C C . GLU A 1 85 ? -5.262 -6.537 26.262 1.00 78.56 85 GLU A C 1
ATOM 641 O O . GLU A 1 85 ? -6.316 -7.167 26.313 1.00 78.56 85 GLU A O 1
ATOM 646 N N . GLY A 1 86 ? -4.200 -6.982 25.578 1.00 70.19 86 GLY A N 1
ATOM 647 C CA . GLY A 1 86 ? -4.184 -8.247 24.830 1.00 70.19 86 GLY A CA 1
ATOM 648 C C . GLY A 1 86 ? -5.090 -8.292 23.591 1.00 70.19 86 GLY A C 1
ATOM 649 O O . GLY A 1 86 ? -5.135 -9.314 22.911 1.00 70.19 86 GLY A O 1
ATOM 650 N N . ALA A 1 87 ? -5.783 -7.200 23.280 1.00 71.12 87 ALA A N 1
ATOM 651 C CA . ALA A 1 87 ? -6.679 -7.056 22.144 1.00 71.12 87 ALA A CA 1
ATOM 652 C C . ALA A 1 87 ? -6.185 -5.935 21.210 1.00 71.12 87 ALA A C 1
ATOM 654 O O . ALA A 1 87 ? -5.280 -5.167 21.539 1.00 71.12 87 ALA A O 1
ATOM 655 N N . GLY A 1 88 ? -6.729 -5.887 19.995 1.00 90.00 88 GLY A N 1
ATOM 656 C CA . GLY A 1 88 ? -6.373 -4.873 19.005 1.00 90.00 88 GLY A CA 1
ATOM 657 C C . GLY A 1 88 ? -6.792 -3.454 19.393 1.00 90.00 88 GLY A C 1
ATOM 658 O O . GLY A 1 88 ? -6.967 -3.099 20.562 1.00 90.00 88 GLY A O 1
ATOM 659 N N . ASN A 1 89 ? -6.962 -2.621 18.375 1.00 95.62 89 ASN A N 1
ATOM 660 C CA . ASN A 1 89 ? -7.438 -1.256 18.512 1.00 95.62 89 ASN A CA 1
ATOM 661 C C . ASN A 1 89 ? -8.763 -1.218 19.286 1.00 95.62 89 ASN A C 1
ATOM 663 O O . ASN A 1 89 ? -9.723 -1.904 18.931 1.00 95.62 89 ASN A O 1
ATOM 667 N N . ARG A 1 90 ? -8.821 -0.394 20.334 1.00 94.75 90 ARG A N 1
ATOM 668 C CA . ARG A 1 90 ? -10.000 -0.268 21.198 1.00 94.75 90 ARG A CA 1
ATOM 669 C C . ARG A 1 90 ? -11.213 0.298 20.458 1.00 94.75 90 ARG A C 1
ATOM 671 O O . ARG A 1 90 ? -12.343 -0.094 20.736 1.00 94.75 90 ARG A O 1
ATOM 678 N N . HIS A 1 91 ? -10.978 1.240 19.552 1.00 94.19 91 HIS A N 1
ATOM 679 C CA . HIS A 1 91 ? -12.011 2.019 18.875 1.00 94.19 91 HIS A CA 1
ATOM 680 C C . HIS A 1 91 ? -12.418 1.428 17.525 1.00 94.19 91 HIS A C 1
ATOM 682 O O . HIS A 1 91 ? -13.519 1.697 17.055 1.00 94.19 91 HIS A O 1
ATOM 688 N N . LEU A 1 92 ? -11.550 0.616 16.923 1.00 96.38 92 LEU A N 1
ATOM 689 C CA . LEU A 1 92 ? -11.693 0.016 15.598 1.00 96.38 92 LEU A CA 1
ATOM 690 C C . LEU A 1 92 ? -11.404 -1.502 15.633 1.00 96.38 92 LEU A C 1
ATOM 692 O O . LEU A 1 92 ? -10.569 -1.987 14.866 1.00 96.38 92 LEU A O 1
ATOM 696 N N . PRO A 1 93 ? -12.054 -2.284 16.518 1.00 95.38 93 PRO A N 1
ATOM 697 C CA . PRO A 1 93 ? -11.695 -3.691 16.735 1.00 95.38 93 PRO A CA 1
ATOM 698 C C . PRO A 1 93 ? -11.982 -4.592 15.519 1.00 95.38 93 PRO A C 1
ATOM 700 O O . PRO A 1 93 ? -11.355 -5.640 15.338 1.00 95.38 93 PRO A O 1
ATOM 703 N N . SER A 1 94 ? -12.934 -4.184 14.681 1.00 96.12 94 SER A N 1
ATOM 704 C CA . SER A 1 94 ? -13.495 -4.978 13.585 1.00 96.12 94 SER A CA 1
ATOM 705 C C . SER A 1 94 ? -12.958 -4.618 12.202 1.00 96.12 94 SER A C 1
ATOM 707 O O . SER A 1 94 ? -13.387 -5.244 11.228 1.00 96.12 94 SER A O 1
ATOM 709 N N . VAL A 1 95 ? -12.045 -3.646 12.105 1.00 98.06 95 VAL A N 1
ATOM 710 C CA . VAL A 1 95 ? -11.523 -3.161 10.824 1.00 98.06 95 VAL A CA 1
ATOM 711 C C . VAL A 1 95 ? -10.689 -4.246 10.152 1.00 98.06 95 VAL A C 1
ATOM 713 O O . VAL A 1 95 ? -9.680 -4.701 10.689 1.00 98.06 95 VAL A O 1
ATOM 716 N N . THR A 1 96 ? -11.124 -4.640 8.959 1.00 98.38 96 THR A N 1
ATOM 717 C CA . THR A 1 96 ? -10.469 -5.639 8.107 1.00 98.38 96 THR A CA 1
ATOM 718 C C . THR A 1 96 ? -9.861 -5.022 6.851 1.00 98.38 96 THR A C 1
ATOM 720 O O . THR A 1 96 ? -9.003 -5.652 6.239 1.00 98.38 96 THR A O 1
ATOM 723 N N . SER A 1 97 ? -10.274 -3.808 6.474 1.00 98.50 97 SER A N 1
ATOM 724 C CA . SER A 1 97 ? -9.779 -3.083 5.302 1.00 98.50 97 SER A CA 1
ATOM 725 C C . SER A 1 97 ? -9.247 -1.711 5.696 1.00 98.50 97 SER A C 1
ATOM 727 O O . SER A 1 97 ? -9.952 -0.929 6.336 1.00 98.50 97 SER A O 1
ATOM 729 N N . LEU A 1 98 ? -8.022 -1.410 5.277 1.00 98.50 98 LEU A N 1
ATOM 730 C CA . LEU A 1 98 ? -7.395 -0.100 5.412 1.00 98.50 98 LEU A CA 1
ATOM 731 C C . LEU A 1 98 ? -7.189 0.504 4.028 1.00 98.50 98 LEU A C 1
ATOM 733 O O . LEU A 1 98 ? -6.592 -0.124 3.163 1.00 98.50 98 LEU A O 1
ATOM 737 N N . GLU A 1 99 ? -7.612 1.744 3.859 1.00 97.56 99 GLU A N 1
ATOM 738 C CA . GLU A 1 99 ? -7.256 2.589 2.729 1.00 97.56 99 GLU A CA 1
ATOM 739 C C . GLU A 1 99 ? -6.493 3.789 3.274 1.00 97.56 99 GLU A C 1
ATOM 741 O O . GLU A 1 99 ? -6.953 4.456 4.199 1.00 97.56 99 GLU A O 1
ATOM 746 N N . CYS A 1 100 ? -5.280 4.021 2.787 1.00 96.31 100 CYS A N 1
ATOM 747 C CA . CYS A 1 100 ? -4.432 5.085 3.302 1.00 96.31 100 CYS A CA 1
ATOM 748 C C . CYS A 1 100 ? -3.794 5.851 2.147 1.00 96.31 100 CYS A C 1
ATOM 750 O O . CYS A 1 100 ? -2.943 5.333 1.420 1.00 96.31 100 CYS A O 1
ATOM 752 N N . SER A 1 101 ? -4.211 7.106 2.011 1.00 94.25 101 SER A N 1
ATOM 753 C CA . SER A 1 101 ? -3.691 8.048 1.040 1.00 94.25 101 SER A CA 1
ATOM 754 C C . SER A 1 101 ? -2.588 8.894 1.656 1.00 94.25 101 SER A C 1
ATOM 756 O O . SER A 1 101 ? -2.810 9.727 2.537 1.00 94.25 101 SER A O 1
ATOM 758 N N . LEU A 1 102 ? -1.370 8.657 1.180 1.00 91.69 102 LEU A N 1
ATOM 759 C CA . LEU A 1 102 ? -0.148 9.395 1.492 1.00 91.69 102 LEU A CA 1
ATOM 760 C C . LEU A 1 102 ? 0.303 10.259 0.306 1.00 91.69 102 LEU A C 1
ATOM 762 O O . LEU A 1 102 ? 1.331 10.931 0.387 1.00 91.69 102 LEU A O 1
ATOM 766 N N . ALA A 1 103 ? -0.441 10.239 -0.804 1.00 86.62 103 ALA A N 1
ATOM 767 C CA . ALA A 1 103 ? -0.072 10.912 -2.043 1.00 86.62 103 ALA A CA 1
ATOM 768 C C . ALA A 1 103 ? 0.040 12.438 -1.884 1.00 86.62 103 ALA A C 1
ATOM 770 O O . ALA A 1 103 ? 0.869 13.064 -2.541 1.00 86.62 103 ALA A O 1
ATOM 771 N N . SER A 1 104 ? -0.730 13.035 -0.971 1.00 86.94 104 SER A N 1
ATOM 772 C CA . SER A 1 104 ? -0.709 14.485 -0.729 1.00 86.94 104 SER A CA 1
ATOM 773 C C . SER A 1 104 ? 0.346 14.938 0.294 1.00 86.94 104 SER A C 1
ATOM 775 O O . SER A 1 104 ? 0.407 16.125 0.618 1.00 86.94 104 SER A O 1
ATOM 777 N N . LEU A 1 105 ? 1.200 14.033 0.792 1.00 87.12 105 LEU A N 1
ATOM 778 C CA . LEU A 1 105 ? 2.268 14.393 1.724 1.00 87.12 105 LEU A CA 1
ATOM 779 C C . LEU A 1 105 ? 3.434 15.097 1.016 1.00 87.12 105 LEU A C 1
ATOM 781 O O . LEU A 1 105 ? 4.144 14.516 0.185 1.00 87.12 105 LEU A O 1
ATOM 785 N N . SER A 1 106 ? 3.703 16.338 1.425 1.00 83.81 106 SER A N 1
ATOM 786 C CA . SER A 1 106 ? 4.809 17.137 0.873 1.00 83.81 106 SER A CA 1
ATOM 787 C C . SER A 1 106 ? 6.185 16.528 1.164 1.00 83.81 106 SER A C 1
ATOM 789 O O . SER A 1 106 ? 7.103 16.635 0.351 1.00 83.81 106 SER A O 1
ATOM 791 N N . THR A 1 107 ? 6.318 15.809 2.279 1.00 86.06 107 THR A N 1
ATOM 792 C CA . THR A 1 107 ? 7.528 15.090 2.698 1.00 86.06 107 THR A CA 1
ATOM 793 C C . THR A 1 107 ? 7.246 13.603 2.904 1.00 86.06 107 THR A C 1
ATOM 795 O O . THR A 1 107 ? 6.094 13.187 2.994 1.00 86.06 107 THR A O 1
ATOM 798 N N . GLY A 1 108 ? 8.293 12.774 2.922 1.00 86.12 108 GLY A N 1
ATOM 799 C CA . GLY A 1 108 ? 8.141 11.347 3.222 1.00 86.12 108 GLY A CA 1
ATOM 800 C C . GLY A 1 108 ? 7.709 11.101 4.668 1.00 86.12 108 GLY A C 1
ATOM 801 O O . GLY A 1 108 ? 7.842 11.973 5.529 1.00 86.12 108 GLY A O 1
ATOM 802 N N . LEU A 1 109 ? 7.235 9.889 4.956 1.00 89.75 109 LEU A N 1
ATOM 803 C CA . LEU A 1 109 ? 6.861 9.490 6.313 1.00 89.75 109 LEU A CA 1
ATOM 804 C C . LEU A 1 1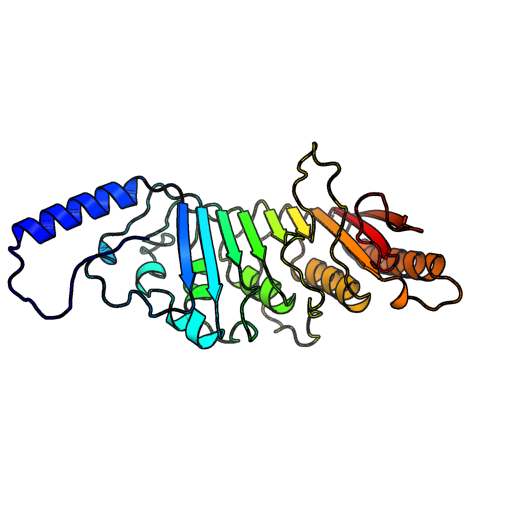09 ? 8.051 9.658 7.283 1.00 89.75 109 LEU A C 1
ATOM 806 O O . LEU A 1 109 ? 9.185 9.302 6.932 1.00 89.75 109 LEU A O 1
ATOM 810 N N . PRO A 1 110 ? 7.833 10.103 8.535 1.00 87.31 110 PRO A N 1
ATOM 811 C CA . PRO A 1 110 ? 8.909 10.350 9.497 1.00 87.31 110 PRO A CA 1
ATOM 812 C C . PRO A 1 110 ? 9.575 9.046 9.942 1.00 87.31 110 PRO A C 1
ATOM 814 O O . PRO A 1 110 ? 8.920 8.016 10.086 1.00 87.31 110 PRO A O 1
ATOM 817 N N . ALA A 1 111 ? 10.906 9.033 10.086 1.00 81.25 111 ALA A N 1
ATOM 818 C CA . ALA A 1 111 ? 11.691 7.827 10.406 1.00 81.25 111 ALA A CA 1
ATOM 819 C C . ALA A 1 111 ? 11.344 7.197 11.765 1.00 81.25 111 ALA A C 1
ATOM 821 O O . ALA A 1 111 ? 11.444 5.981 11.916 1.00 81.25 111 ALA A O 1
ATOM 822 N N . SER A 1 112 ? 10.934 8.016 12.730 1.00 83.00 112 SER A N 1
ATOM 823 C CA . SER A 1 112 ? 10.555 7.591 14.072 1.00 83.00 112 SER A CA 1
ATOM 824 C C . SER A 1 112 ? 9.151 6.985 14.127 1.00 83.00 112 SER A C 1
ATOM 826 O O . SER A 1 112 ? 8.310 7.201 13.247 1.00 83.00 112 SER A O 1
ATOM 828 N N . SER A 1 113 ? 8.893 6.259 15.219 1.00 86.62 113 SER A N 1
ATOM 829 C CA . SER A 1 113 ? 7.531 5.897 15.615 1.00 86.62 113 SER A CA 1
ATOM 830 C C . SER A 1 113 ? 6.658 7.152 15.678 1.00 86.62 113 SER A C 1
ATOM 832 O O . SER A 1 113 ? 7.104 8.211 16.126 1.00 86.62 113 SER A O 1
ATOM 834 N N . ASN A 1 114 ? 5.436 7.033 15.178 1.00 91.44 114 ASN A N 1
ATOM 835 C CA . ASN A 1 114 ? 4.483 8.127 15.035 1.00 91.44 114 ASN A CA 1
ATOM 836 C C . ASN A 1 114 ? 3.036 7.619 15.224 1.00 91.44 114 ASN A C 1
ATOM 838 O O . ASN A 1 114 ? 2.795 6.410 15.141 1.00 91.44 114 ASN A O 1
ATOM 842 N N . PRO A 1 115 ? 2.057 8.509 15.459 1.00 93.50 115 PRO A N 1
ATOM 843 C CA . PRO A 1 115 ? 0.660 8.122 15.653 1.00 93.50 115 PRO A CA 1
ATOM 844 C C . PRO A 1 115 ? 0.062 7.258 14.534 1.00 93.50 115 PRO A C 1
ATOM 846 O O . PRO A 1 115 ? -0.691 6.337 14.844 1.00 93.50 115 PRO A O 1
ATOM 849 N N . LEU A 1 116 ? 0.432 7.473 13.262 1.00 94.81 116 LEU A N 1
ATOM 850 C CA . LEU A 1 116 ? -0.024 6.620 12.156 1.00 94.81 116 LEU A CA 1
ATOM 851 C C . LEU A 1 116 ? 0.497 5.191 12.314 1.00 94.81 116 LEU A C 1
ATOM 853 O O . LEU A 1 116 ? -0.272 4.243 12.186 1.00 94.81 116 LEU A O 1
ATOM 857 N N . SER A 1 117 ? 1.778 5.027 12.653 1.00 94.88 117 SER A N 1
ATOM 858 C CA . SER A 1 117 ? 2.350 3.700 12.907 1.00 94.88 117 SER A CA 1
ATOM 859 C C . SER A 1 117 ? 1.675 2.988 14.086 1.00 94.88 117 SER A C 1
ATOM 861 O O . SER A 1 117 ? 1.405 1.790 14.005 1.00 94.88 117 SER A O 1
ATOM 863 N N . SER A 1 118 ? 1.320 3.722 15.148 1.00 95.19 118 SER A N 1
ATOM 864 C CA . SER A 1 118 ? 0.592 3.177 16.301 1.00 95.19 118 SER A CA 1
ATOM 865 C C . SER A 1 118 ? -0.837 2.768 15.946 1.00 95.19 118 SER A C 1
ATOM 867 O O . SER A 1 118 ? -1.270 1.686 16.350 1.00 95.19 118 SER A O 1
ATOM 869 N N . LEU A 1 119 ? -1.542 3.610 15.181 1.00 96.19 119 LEU A N 1
ATOM 870 C CA . LEU A 1 119 ? -2.888 3.356 14.673 1.00 96.19 119 LEU A CA 1
ATOM 871 C C . LEU A 1 119 ? -2.900 2.114 13.779 1.00 96.19 119 LEU A C 1
ATOM 873 O O . LEU A 1 119 ? -3.548 1.132 14.129 1.00 96.19 119 LEU A O 1
ATOM 877 N N . VAL A 1 120 ? -2.131 2.109 12.687 1.00 96.69 120 VAL A N 1
ATOM 878 C CA . VAL A 1 120 ? -2.067 0.981 11.739 1.00 96.69 120 VAL A CA 1
ATOM 879 C C . VAL A 1 120 ? -1.631 -0.300 12.450 1.00 96.69 120 VAL A C 1
ATOM 881 O O . VAL A 1 120 ? -2.277 -1.337 12.312 1.00 96.69 120 VAL A O 1
ATOM 884 N N . GLY A 1 121 ? -0.602 -0.226 13.296 1.00 96.19 121 GLY A N 1
ATOM 885 C CA . GLY A 1 121 ? -0.105 -1.381 14.043 1.00 96.19 121 GLY A CA 1
ATOM 886 C C . GLY A 1 121 ? -1.032 -1.885 15.149 1.00 96.19 121 GLY A C 1
ATOM 887 O O . GLY A 1 121 ? -0.752 -2.915 15.756 1.00 96.19 121 GLY A O 1
ATOM 888 N N . SER A 1 122 ? -2.117 -1.177 15.462 1.00 96.56 122 SER A N 1
ATOM 889 C CA . SER A 1 122 ? -3.131 -1.655 16.409 1.00 96.56 122 SER A CA 1
ATOM 890 C C . SER A 1 122 ? -4.288 -2.406 15.739 1.00 96.56 122 SER A C 1
ATOM 892 O O . SER A 1 122 ? -5.061 -3.062 16.435 1.00 96.56 122 SER A O 1
ATOM 894 N N . LEU A 1 123 ? -4.417 -2.350 14.409 1.00 97.00 123 LEU A N 1
ATOM 895 C CA . LEU A 1 123 ? -5.506 -2.988 13.662 1.00 97.00 123 LEU A CA 1
ATOM 896 C C . LEU A 1 123 ? -5.285 -4.508 13.564 1.00 97.00 123 LEU A C 1
ATOM 898 O O . LEU A 1 123 ? -4.801 -5.022 12.561 1.00 97.00 123 LEU A O 1
ATOM 902 N N . SER A 1 124 ? -5.632 -5.244 14.621 1.00 95.69 124 SER A N 1
ATOM 903 C CA . SER A 1 124 ? -5.356 -6.686 14.738 1.00 95.69 124 SER A CA 1
ATOM 904 C C . SER A 1 124 ? -6.160 -7.573 13.785 1.00 95.69 124 SER A C 1
ATOM 906 O O . SER A 1 124 ? -5.816 -8.735 13.605 1.00 95.69 124 SER A O 1
ATOM 908 N N . SER A 1 125 ? -7.249 -7.051 13.221 1.00 96.44 125 SER A N 1
ATOM 909 C CA . SER A 1 125 ? -8.164 -7.785 12.336 1.00 96.44 125 SER A CA 1
ATOM 910 C C . SER A 1 125 ? -7.914 -7.486 10.854 1.00 96.44 125 SER A C 1
ATOM 912 O O . SER A 1 125 ? -8.686 -7.926 10.003 1.00 96.44 125 SER A O 1
ATOM 914 N N . LEU A 1 126 ? -6.868 -6.713 10.543 1.00 98.19 126 LEU A N 1
ATOM 915 C CA . LEU A 1 126 ? -6.592 -6.226 9.200 1.00 98.19 126 LEU A CA 1
ATOM 916 C C . LEU A 1 126 ? -6.278 -7.381 8.241 1.00 98.19 126 LEU A C 1
ATOM 918 O O . LEU A 1 126 ? -5.487 -8.262 8.560 1.00 98.19 126 LEU A O 1
ATOM 922 N N . LYS A 1 127 ? -6.894 -7.352 7.059 1.00 98.50 127 LYS A N 1
ATOM 923 C CA . LYS A 1 127 ? -6.714 -8.340 5.986 1.00 98.50 127 LYS A CA 1
ATOM 924 C C . LYS A 1 127 ? -6.328 -7.701 4.659 1.00 98.50 127 LYS A C 1
ATOM 926 O O . LYS A 1 127 ? -5.664 -8.332 3.847 1.00 98.50 127 LYS A O 1
ATOM 931 N N . GLN A 1 128 ? -6.774 -6.470 4.436 1.00 98.50 128 GLN A N 1
ATOM 932 C CA . GLN A 1 128 ? -6.726 -5.800 3.145 1.00 98.50 128 GLN A CA 1
ATOM 933 C C . GLN A 1 128 ? -6.155 -4.398 3.314 1.00 98.50 128 GLN A C 1
ATOM 935 O O . GLN A 1 128 ? -6.536 -3.683 4.246 1.00 98.50 128 GLN A O 1
ATOM 940 N N . VAL A 1 129 ? -5.234 -4.015 2.432 1.00 98.38 129 VAL A N 1
ATOM 941 C CA . VAL A 1 129 ? -4.562 -2.714 2.487 1.00 98.38 129 VAL A CA 1
ATOM 942 C C . VAL A 1 129 ? -4.496 -2.093 1.097 1.00 98.38 129 VAL A C 1
ATOM 944 O O . VAL A 1 129 ? -3.841 -2.631 0.210 1.00 98.38 129 VAL A O 1
ATOM 947 N N . THR A 1 130 ? -5.103 -0.924 0.933 1.00 97.25 130 THR A N 1
ATOM 948 C CA . THR A 1 130 ? -4.928 -0.050 -0.230 1.00 97.25 130 THR A CA 1
ATOM 949 C C . THR A 1 130 ? -4.057 1.136 0.168 1.00 97.25 130 THR A C 1
ATOM 951 O O . THR A 1 130 ? -4.341 1.814 1.158 1.00 97.25 130 THR A O 1
ATOM 954 N N . LEU A 1 131 ? -2.983 1.384 -0.581 1.00 95.81 131 LEU A N 1
ATOM 955 C CA . LEU A 1 131 ? -2.057 2.490 -0.343 1.00 95.81 131 LEU A CA 1
ATOM 956 C C . LEU A 1 131 ? -1.944 3.369 -1.579 1.00 95.81 131 LEU A C 1
ATOM 958 O O . LEU A 1 131 ? -1.489 2.909 -2.622 1.00 95.81 131 LEU A O 1
ATOM 962 N N . GLU A 1 132 ? -2.256 4.650 -1.429 1.00 92.81 132 GLU A N 1
ATOM 963 C CA . GLU A 1 132 ? -1.936 5.660 -2.437 1.00 92.81 132 GLU A CA 1
ATOM 964 C C . GLU A 1 132 ? -0.676 6.391 -1.986 1.00 92.81 132 GLU A C 1
ATOM 966 O O . GLU A 1 132 ? -0.638 7.002 -0.915 1.00 92.81 132 GLU A O 1
ATOM 971 N N . VAL A 1 133 ? 0.391 6.319 -2.773 1.00 90.88 133 VAL A N 1
ATOM 972 C CA . VAL A 1 133 ? 1.702 6.861 -2.398 1.00 90.88 133 VAL A CA 1
ATOM 973 C C . VAL A 1 133 ? 2.340 7.576 -3.574 1.00 90.88 133 VAL A C 1
ATOM 975 O O . VAL A 1 133 ? 2.114 7.195 -4.707 1.00 90.88 133 VAL A O 1
ATOM 978 N N . ARG A 1 134 ? 3.219 8.551 -3.321 1.00 88.88 134 ARG A N 1
ATOM 979 C CA . ARG A 1 134 ? 4.122 9.108 -4.353 1.00 88.88 134 ARG A CA 1
ATOM 980 C C . ARG A 1 134 ? 5.561 8.606 -4.238 1.00 88.88 134 ARG A C 1
ATOM 982 O O . ARG A 1 134 ? 6.424 8.971 -5.028 1.00 88.88 134 ARG A O 1
ATOM 989 N N . ARG A 1 135 ? 5.860 7.794 -3.222 1.00 89.69 135 ARG A N 1
ATOM 990 C CA . ARG A 1 135 ? 7.207 7.275 -2.953 1.00 89.69 135 ARG A CA 1
ATOM 991 C C . ARG A 1 135 ? 7.108 5.813 -2.551 1.00 89.69 135 ARG A C 1
ATOM 993 O O . ARG A 1 135 ? 6.441 5.486 -1.570 1.00 89.69 135 ARG A O 1
ATOM 1000 N N . LEU A 1 136 ? 7.832 4.937 -3.244 1.00 91.19 136 LEU A N 1
ATOM 1001 C CA . LEU A 1 136 ? 7.843 3.502 -2.923 1.00 91.19 136 LEU A CA 1
ATOM 1002 C C . LEU A 1 136 ? 8.391 3.219 -1.513 1.00 91.19 136 LEU A C 1
ATOM 1004 O O . LEU A 1 136 ? 7.982 2.262 -0.858 1.00 91.19 136 LEU A O 1
ATOM 1008 N N . GLY A 1 137 ? 9.276 4.086 -1.011 1.00 92.12 137 GLY A N 1
ATOM 1009 C CA . GLY A 1 137 ? 9.758 4.017 0.369 1.00 92.12 137 GLY A CA 1
ATOM 1010 C C . GLY A 1 137 ? 8.664 4.262 1.413 1.00 92.12 137 GLY A C 1
ATOM 1011 O O . GLY A 1 137 ? 8.668 3.601 2.450 1.00 92.12 137 GLY A O 1
ATOM 1012 N N . ASP A 1 138 ? 7.710 5.158 1.134 1.00 92.25 138 ASP A N 1
ATOM 1013 C CA . ASP A 1 138 ? 6.584 5.433 2.035 1.00 92.25 138 ASP A CA 1
ATOM 1014 C C . ASP A 1 138 ? 5.604 4.254 2.057 1.00 92.25 138 ASP A C 1
ATOM 1016 O O . ASP A 1 138 ? 5.132 3.878 3.127 1.00 92.25 138 ASP A O 1
ATOM 1020 N N . LEU A 1 139 ? 5.381 3.604 0.909 1.00 94.00 139 LEU A N 1
ATOM 1021 C CA . LEU A 1 139 ? 4.612 2.360 0.827 1.00 94.00 139 LEU A CA 1
ATOM 1022 C C . LEU A 1 139 ? 5.233 1.272 1.697 1.00 94.00 139 LEU A C 1
ATOM 1024 O O . LEU A 1 139 ? 4.565 0.739 2.582 1.00 94.00 139 LEU A O 1
ATOM 1028 N N . ALA A 1 140 ? 6.512 0.954 1.474 1.00 94.50 140 ALA A N 1
ATOM 1029 C CA . ALA A 1 140 ? 7.192 -0.098 2.224 1.00 94.50 140 ALA A CA 1
ATOM 1030 C C . ALA A 1 140 ? 7.154 0.197 3.728 1.00 94.50 140 ALA A C 1
ATOM 1032 O O . ALA A 1 140 ? 6.843 -0.657 4.555 1.00 94.50 140 ALA A O 1
ATOM 1033 N N . LYS A 1 141 ? 7.397 1.450 4.096 1.00 93.75 141 LYS A N 1
ATOM 1034 C CA . LYS A 1 141 ? 7.346 1.876 5.485 1.00 93.75 141 LYS A CA 1
ATOM 1035 C C . LYS A 1 141 ? 5.949 1.777 6.093 1.00 93.75 141 LYS A C 1
ATOM 1037 O O . LYS A 1 141 ? 5.834 1.301 7.219 1.00 93.75 141 LYS A O 1
ATOM 1042 N N . CYS A 1 142 ? 4.903 2.169 5.371 1.00 95.19 142 CYS A N 1
ATOM 1043 C CA . CYS A 1 142 ? 3.527 2.033 5.838 1.00 95.19 142 CYS A CA 1
ATOM 1044 C C . CYS A 1 142 ? 3.150 0.557 6.034 1.00 95.19 142 CYS A C 1
ATOM 1046 O O . CYS A 1 142 ? 2.620 0.198 7.084 1.00 95.19 142 CYS A O 1
ATOM 1048 N N . LEU A 1 143 ? 3.530 -0.323 5.098 1.00 96.31 143 LEU A N 1
ATOM 1049 C CA . LEU A 1 143 ? 3.365 -1.772 5.260 1.00 96.31 143 LEU A CA 1
ATOM 1050 C C . LEU A 1 143 ? 4.125 -2.311 6.476 1.00 96.31 143 LEU A C 1
ATOM 1052 O O . LEU A 1 143 ? 3.628 -3.204 7.152 1.00 96.31 143 LEU A O 1
ATOM 1056 N N . SER A 1 144 ? 5.289 -1.743 6.806 1.00 95.50 144 SER A N 1
ATOM 1057 C CA . SER A 1 144 ? 6.047 -2.147 7.998 1.00 95.50 144 SER A CA 1
ATOM 1058 C C . SER A 1 144 ? 5.375 -1.786 9.329 1.00 95.50 144 SER A C 1
ATOM 1060 O O . SER A 1 144 ? 5.784 -2.277 10.380 1.00 95.50 144 SER A O 1
ATOM 1062 N N . TYR A 1 145 ? 4.351 -0.924 9.306 1.00 95.94 145 TYR A N 1
ATOM 1063 C CA . TYR A 1 145 ? 3.536 -0.617 10.482 1.00 95.94 145 TYR A CA 1
ATOM 1064 C C . TYR A 1 145 ? 2.477 -1.687 10.753 1.00 95.94 145 TYR A C 1
ATOM 1066 O O . TYR A 1 145 ? 1.994 -1.800 11.881 1.00 95.94 145 TYR A O 1
ATOM 1074 N N . VAL A 1 146 ? 2.115 -2.478 9.742 1.00 96.69 146 VAL A N 1
ATOM 1075 C CA . VAL A 1 146 ? 1.116 -3.538 9.867 1.00 96.69 146 VAL A CA 1
ATOM 1076 C C . VAL A 1 146 ? 1.647 -4.624 10.798 1.00 96.69 146 VAL A C 1
ATOM 1078 O O . VAL A 1 146 ? 2.720 -5.179 10.587 1.00 96.69 146 VAL A O 1
ATOM 1081 N N . SER A 1 147 ? 0.887 -4.907 11.856 1.00 95.06 147 SER A N 1
ATOM 1082 C CA . SER A 1 147 ? 1.298 -5.831 12.922 1.00 95.06 147 SER A CA 1
ATOM 1083 C C . SER A 1 147 ? 0.608 -7.198 12.864 1.00 95.06 147 SER A C 1
ATOM 1085 O O . SER A 1 147 ? 0.850 -8.020 13.743 1.00 95.06 147 SER A O 1
ATOM 1087 N N . VAL A 1 148 ? -0.256 -7.443 11.872 1.00 96.69 148 VAL A N 1
ATOM 1088 C CA . VAL A 1 148 ? -0.837 -8.777 11.643 1.00 96.69 148 VAL A CA 1
ATOM 1089 C C . VAL A 1 148 ? 0.187 -9.705 10.990 1.00 96.69 148 VAL A C 1
ATOM 1091 O O . VAL A 1 148 ? 1.104 -9.244 10.315 1.00 96.69 148 VAL A O 1
ATOM 1094 N N . ASP A 1 149 ? 0.023 -11.016 11.163 1.00 97.19 149 ASP A N 1
ATOM 1095 C CA . ASP A 1 149 ? 0.947 -12.002 10.586 1.00 97.19 149 ASP A CA 1
ATOM 1096 C C . ASP A 1 149 ? 0.778 -12.154 9.068 1.00 97.19 149 ASP A C 1
ATOM 1098 O O . ASP A 1 149 ? 1.743 -12.460 8.359 1.00 97.19 149 ASP A O 1
ATOM 1102 N N . ALA A 1 150 ? -0.443 -11.946 8.565 1.00 98.00 150 ALA A N 1
ATOM 1103 C CA . ALA A 1 150 ? -0.784 -12.124 7.163 1.00 98.00 150 ALA A CA 1
ATOM 1104 C C . ALA A 1 150 ? -1.840 -11.121 6.678 1.00 98.00 150 ALA A C 1
ATOM 1106 O O . ALA A 1 150 ? -2.748 -10.752 7.421 1.00 98.00 150 ALA A O 1
ATOM 1107 N N . LEU A 1 151 ? -1.722 -10.727 5.412 1.00 98.62 151 LEU A N 1
ATOM 1108 C CA . LEU A 1 151 ? -2.700 -9.965 4.645 1.00 98.62 151 LEU A CA 1
ATOM 1109 C C . LEU A 1 151 ? -3.165 -10.805 3.451 1.00 98.62 151 LEU A C 1
ATOM 1111 O O . LEU A 1 151 ? -2.345 -11.423 2.765 1.00 98.62 151 LEU A O 1
ATOM 1115 N N . ASP A 1 152 ? -4.466 -10.764 3.174 1.00 98.44 152 ASP A N 1
ATOM 1116 C CA . ASP A 1 152 ? -5.063 -11.359 1.977 1.00 98.44 152 ASP A CA 1
ATOM 1117 C C . ASP A 1 152 ? -4.550 -10.621 0.736 1.00 98.44 152 ASP A C 1
ATOM 1119 O O . ASP A 1 152 ? -4.141 -11.234 -0.251 1.00 98.44 152 ASP A O 1
ATOM 1123 N N . TRP A 1 153 ? -4.524 -9.285 0.786 1.00 97.81 153 TRP A N 1
ATOM 1124 C CA . TRP A 1 153 ? -3.941 -8.505 -0.294 1.00 97.81 153 TRP A CA 1
ATOM 1125 C C . TRP A 1 153 ? -3.467 -7.107 0.094 1.00 97.81 153 TRP A C 1
ATOM 1127 O O . TRP A 1 153 ? -3.934 -6.491 1.055 1.00 97.81 153 TRP A O 1
ATOM 1137 N N . VAL A 1 154 ? -2.544 -6.603 -0.726 1.00 97.75 154 VAL A N 1
ATOM 1138 C CA . VAL A 1 154 ? -2.117 -5.204 -0.775 1.00 97.75 154 VAL A CA 1
ATOM 1139 C C . VAL A 1 154 ? -2.366 -4.669 -2.184 1.00 97.75 154 VAL A C 1
ATOM 1141 O O . VAL A 1 154 ? -2.024 -5.339 -3.158 1.00 97.75 154 VAL A O 1
ATOM 1144 N N . ARG A 1 155 ? -2.933 -3.468 -2.305 1.00 95.75 155 ARG A N 1
ATOM 1145 C CA . ARG A 1 155 ? -3.155 -2.774 -3.578 1.00 95.75 155 ARG A CA 1
ATOM 1146 C C . ARG A 1 155 ? -2.525 -1.386 -3.564 1.00 95.75 155 ARG A C 1
ATOM 1148 O O . ARG A 1 155 ? -2.632 -0.654 -2.583 1.00 95.75 155 ARG A O 1
ATOM 1155 N N . VAL A 1 156 ? -1.930 -1.015 -4.691 1.00 93.50 156 VAL A N 1
ATOM 1156 C CA . VAL A 1 156 ? -1.521 0.355 -5.018 1.00 93.50 156 VAL A CA 1
ATOM 1157 C C . VAL A 1 156 ? -2.212 0.721 -6.324 1.00 93.50 156 VAL A C 1
ATOM 1159 O O . VAL A 1 156 ? -1.846 0.151 -7.351 1.00 93.50 156 VAL A O 1
ATOM 1162 N N . PRO A 1 157 ? -3.250 1.564 -6.307 1.00 89.19 157 PRO A N 1
ATOM 1163 C CA . PRO A 1 157 ? -4.067 1.794 -7.492 1.00 89.19 157 PRO A CA 1
ATOM 1164 C C . PRO A 1 157 ? -3.406 2.795 -8.457 1.00 89.19 157 PRO A C 1
ATOM 1166 O O . PRO A 1 157 ? -2.476 3.504 -8.060 1.00 89.19 157 PRO A O 1
ATOM 1169 N N . SER A 1 158 ? -3.855 2.843 -9.719 1.00 80.88 158 SER A N 1
ATOM 1170 C CA . SER A 1 158 ? -3.135 3.579 -10.773 1.00 80.88 158 SER A CA 1
ATOM 1171 C C . SER A 1 158 ? -3.419 5.082 -10.766 1.00 80.88 158 SER A C 1
ATOM 1173 O O . SER A 1 158 ? -2.523 5.918 -10.778 1.00 80.88 158 SER A O 1
ATOM 1175 N N . TRP A 1 159 ? -4.698 5.420 -10.680 1.00 75.38 159 TRP A N 1
ATOM 1176 C CA . TRP A 1 159 ? -5.289 6.760 -10.748 1.00 75.38 159 TRP A CA 1
ATOM 1177 C C . TRP A 1 159 ? -4.751 7.858 -9.802 1.00 75.38 159 TRP A C 1
ATOM 1179 O O . TRP A 1 159 ? -5.142 9.014 -9.939 1.00 75.38 159 TRP A O 1
ATOM 1189 N N . TYR A 1 160 ? -3.851 7.552 -8.860 1.00 65.19 160 TYR A N 1
ATOM 1190 C CA . TYR A 1 160 ? -3.261 8.539 -7.934 1.00 65.19 160 TYR A CA 1
ATOM 1191 C C . TYR A 1 160 ? -1.766 8.791 -8.137 1.00 65.19 160 TYR A C 1
ATOM 1193 O O . TYR A 1 160 ? -1.158 9.586 -7.404 1.00 65.19 160 TYR A O 1
ATOM 1201 N N . LEU A 1 161 ? -1.159 8.128 -9.118 1.00 64.56 161 LEU A N 1
ATOM 1202 C CA . LEU A 1 161 ? 0.230 8.355 -9.470 1.00 64.56 161 LEU A CA 1
ATOM 1203 C C . LEU A 1 161 ? 0.330 9.397 -10.571 1.00 64.56 161 LEU A C 1
ATOM 1205 O O . LEU A 1 161 ? 0.110 9.127 -11.741 1.00 64.56 161 LEU A O 1
ATOM 1209 N N . ASP A 1 162 ? 0.695 10.594 -10.141 1.00 63.56 162 ASP A N 1
ATOM 1210 C CA . ASP A 1 162 ? 1.299 11.608 -10.996 1.00 63.56 162 ASP A CA 1
ATOM 1211 C C . ASP A 1 162 ? 2.722 11.158 -11.411 1.00 63.56 162 ASP A C 1
ATOM 1213 O O . ASP A 1 162 ? 3.288 10.266 -10.763 1.00 63.56 162 ASP A O 1
ATOM 1217 N N . ASP A 1 163 ? 3.344 11.820 -12.394 1.00 59.97 163 ASP A N 1
ATOM 1218 C CA . ASP A 1 163 ? 4.664 11.504 -13.006 1.00 59.97 163 ASP A CA 1
ATOM 1219 C C . ASP A 1 163 ? 5.857 11.450 -12.016 1.00 59.97 163 ASP A C 1
ATOM 1221 O O . ASP A 1 163 ? 7.020 11.255 -12.371 1.00 59.97 163 ASP A O 1
ATOM 1225 N N . ASN A 1 164 ? 5.588 11.634 -10.727 1.00 69.12 164 ASN A N 1
ATOM 1226 C CA . ASN A 1 164 ? 6.542 11.871 -9.656 1.00 69.12 164 ASN A CA 1
ATOM 1227 C C . ASN A 1 164 ? 6.757 10.661 -8.729 1.00 69.12 164 ASN A C 1
ATOM 1229 O O . ASN A 1 164 ? 7.278 10.834 -7.617 1.00 69.12 164 ASN A O 1
ATOM 1233 N N . LEU A 1 165 ? 6.370 9.442 -9.138 1.00 82.69 165 LEU A N 1
ATOM 1234 C CA . LEU A 1 165 ? 6.628 8.243 -8.334 1.00 82.69 165 LEU A CA 1
ATOM 1235 C C . LEU A 1 165 ? 8.136 8.058 -8.122 1.00 82.69 165 LEU A C 1
ATOM 1237 O O . LEU A 1 165 ? 8.888 7.668 -9.015 1.00 82.69 165 LEU A O 1
ATOM 1241 N N . SER A 1 166 ? 8.582 8.330 -6.899 1.00 84.94 166 SER A N 1
ATOM 1242 C CA . SER A 1 166 ? 10.002 8.304 -6.576 1.00 84.94 166 SER A CA 1
ATOM 1243 C C . SER A 1 166 ? 10.493 6.864 -6.366 1.00 84.94 166 SER A C 1
ATOM 1245 O O . SER A 1 166 ? 9.854 6.111 -5.612 1.00 84.94 166 SER A O 1
ATOM 1247 N N . PRO A 1 167 ? 11.642 6.489 -6.965 1.00 83.75 167 PRO A N 1
ATOM 1248 C CA . PRO A 1 167 ? 12.232 5.166 -6.803 1.00 83.75 167 PRO A CA 1
ATOM 1249 C C . PRO A 1 167 ? 12.579 4.872 -5.339 1.00 83.75 167 PRO A C 1
ATOM 1251 O O . PRO A 1 167 ? 12.728 5.769 -4.502 1.00 83.75 167 PRO A O 1
ATOM 1254 N N . LEU A 1 168 ? 12.714 3.586 -5.019 1.00 84.44 168 LEU A N 1
ATOM 1255 C CA . LEU A 1 168 ? 13.088 3.143 -3.681 1.00 84.44 168 LEU A CA 1
ATOM 1256 C C . LEU A 1 168 ? 14.531 3.584 -3.402 1.00 84.44 168 LEU A C 1
ATOM 1258 O O . LEU A 1 168 ? 15.434 3.335 -4.199 1.00 84.44 168 LEU A O 1
ATOM 1262 N N . SER A 1 169 ? 14.771 4.240 -2.267 1.00 80.25 169 SER A N 1
ATOM 1263 C CA . SER A 1 169 ? 16.132 4.631 -1.908 1.00 80.25 169 SER A CA 1
ATOM 1264 C C . SER A 1 169 ? 16.969 3.392 -1.570 1.00 80.25 169 SER A C 1
ATOM 1266 O O . SER A 1 169 ? 16.515 2.483 -0.874 1.00 80.25 169 SER A O 1
ATOM 1268 N N . ALA A 1 170 ? 18.235 3.384 -1.999 1.00 65.94 170 ALA A N 1
ATOM 1269 C CA . ALA A 1 170 ? 19.179 2.302 -1.689 1.00 65.94 170 ALA A CA 1
ATOM 1270 C C . ALA A 1 170 ? 19.415 2.110 -0.174 1.00 65.94 170 ALA A C 1
ATOM 1272 O O . 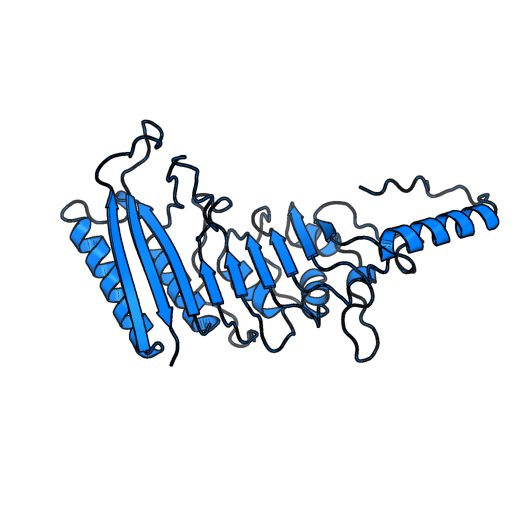ALA A 1 170 ? 19.955 1.098 0.259 1.00 65.94 170 ALA A O 1
ATOM 1273 N N . HIS A 1 171 ? 19.019 3.094 0.638 1.00 60.47 171 HIS A N 1
ATOM 1274 C CA . HIS A 1 171 ? 19.198 3.122 2.086 1.00 60.47 171 HIS A CA 1
ATOM 1275 C C . HIS A 1 171 ? 17.900 2.704 2.771 1.00 60.47 171 HIS A C 1
ATOM 1277 O O . HIS A 1 171 ? 17.308 3.455 3.549 1.00 60.47 171 HIS A O 1
ATOM 1283 N N . THR A 1 172 ? 17.429 1.501 2.460 1.00 63.38 172 THR A N 1
ATOM 1284 C CA . THR A 1 172 ? 16.320 0.912 3.201 1.00 63.38 172 THR A CA 1
ATOM 1285 C C . THR A 1 172 ? 16.843 0.482 4.576 1.00 63.38 172 THR A C 1
ATOM 1287 O O . THR A 1 172 ? 17.850 -0.227 4.647 1.00 63.38 172 THR A O 1
ATOM 1290 N N . PRO A 1 173 ? 16.225 0.903 5.695 1.00 67.88 173 PRO A N 1
ATOM 1291 C CA . PRO A 1 173 ? 16.651 0.468 7.019 1.00 67.88 173 PRO A CA 1
ATOM 1292 C C . PRO A 1 173 ? 16.647 -1.062 7.086 1.00 67.88 173 PRO A C 1
ATOM 1294 O O . PRO A 1 173 ? 15.630 -1.692 6.806 1.00 67.88 173 PRO A O 1
ATOM 1297 N N . GLY A 1 174 ? 17.761 -1.678 7.489 1.00 63.56 174 GLY A N 1
ATOM 1298 C CA . GLY A 1 174 ? 17.936 -3.138 7.450 1.00 63.56 174 GLY A CA 1
ATOM 1299 C C . GLY A 1 174 ? 17.050 -3.957 8.406 1.00 63.56 174 GLY A C 1
ATOM 1300 O O . GLY A 1 174 ? 17.378 -5.105 8.689 1.00 63.56 174 GLY A O 1
ATOM 1301 N N . ARG A 1 175 ? 15.975 -3.389 8.970 1.00 81.06 175 ARG A N 1
ATOM 1302 C CA . ARG A 1 175 ? 15.114 -4.040 9.976 1.00 81.06 175 ARG A CA 1
ATOM 1303 C C . ARG A 1 175 ? 13.619 -3.755 9.813 1.00 81.06 175 ARG A C 1
ATOM 1305 O O . ARG A 1 175 ? 12.897 -3.719 10.807 1.00 81.06 175 ARG A O 1
ATOM 1312 N N . TRP A 1 176 ? 13.131 -3.562 8.593 1.00 90.38 176 TRP A N 1
ATOM 1313 C CA . TRP A 1 176 ? 11.684 -3.611 8.378 1.00 90.38 176 TRP A CA 1
ATOM 1314 C C . TRP A 1 176 ? 11.171 -5.047 8.477 1.00 90.38 176 TRP A C 1
ATOM 1316 O O . TRP A 1 176 ? 11.835 -5.995 8.058 1.00 90.38 176 TRP A O 1
ATOM 1326 N N . ARG A 1 177 ? 10.002 -5.195 9.100 1.00 93.12 177 ARG A N 1
ATOM 1327 C CA . ARG A 1 177 ? 9.241 -6.441 9.152 1.00 93.12 177 ARG A CA 1
ATOM 1328 C C . ARG A 1 177 ? 7.957 -6.213 8.383 1.00 93.12 177 ARG A C 1
ATOM 1330 O O . ARG A 1 177 ? 7.369 -5.147 8.512 1.00 93.12 177 ARG A O 1
ATOM 1337 N N . PHE A 1 178 ? 7.558 -7.205 7.607 1.00 95.88 178 PHE A N 1
ATOM 1338 C CA . PHE A 1 178 ? 6.349 -7.159 6.802 1.00 95.88 178 PHE A CA 1
ATOM 1339 C C . PHE A 1 178 ? 5.456 -8.341 7.177 1.00 95.88 178 PHE A C 1
ATOM 1341 O O . PHE A 1 178 ? 5.998 -9.401 7.514 1.00 95.88 178 PHE A O 1
ATOM 1348 N N . PRO A 1 179 ? 4.124 -8.181 7.117 1.00 97.12 179 PRO A N 1
ATOM 1349 C CA . PRO A 1 179 ? 3.215 -9.319 7.141 1.00 97.12 179 PRO A CA 1
ATOM 1350 C C . PRO A 1 179 ? 3.483 -10.230 5.937 1.00 97.12 179 PRO A C 1
ATOM 1352 O O . PRO A 1 179 ? 4.000 -9.789 4.909 1.00 97.12 179 PRO A O 1
ATOM 1355 N N . SER A 1 180 ? 3.077 -11.493 6.032 1.00 97.56 180 SER A N 1
ATOM 1356 C CA . SER A 1 180 ? 2.961 -12.343 4.844 1.00 97.56 180 SER A CA 1
ATOM 1357 C C . SER A 1 180 ? 1.856 -11.783 3.948 1.00 97.56 180 SER A C 1
ATOM 1359 O O . SER A 1 180 ? 0.760 -11.525 4.430 1.00 97.56 180 SER A O 1
ATOM 1361 N N . ILE A 1 181 ? 2.113 -11.579 2.660 1.00 98.00 181 ILE A N 1
ATOM 1362 C CA . ILE A 1 181 ? 1.121 -11.017 1.731 1.00 98.00 181 ILE A CA 1
ATOM 1363 C C . ILE A 1 181 ? 0.756 -12.095 0.717 1.00 98.00 181 ILE A C 1
ATOM 1365 O O . ILE A 1 181 ? 1.645 -12.574 0.012 1.00 98.00 181 ILE A O 1
ATOM 1369 N N . ASP A 1 182 ? -0.520 -12.481 0.623 1.00 97.69 182 ASP A N 1
ATOM 1370 C CA . ASP A 1 182 ? -0.943 -13.446 -0.399 1.00 97.69 182 ASP A CA 1
ATOM 1371 C C . ASP A 1 182 ? -0.933 -12.811 -1.797 1.00 97.69 182 ASP A C 1
ATOM 1373 O O . ASP A 1 182 ? -0.209 -13.282 -2.674 1.00 97.69 182 ASP A O 1
ATOM 1377 N N . ARG A 1 183 ? -1.649 -11.700 -2.009 1.00 97.12 183 ARG A N 1
ATOM 1378 C CA . ARG A 1 183 ? -1.687 -11.014 -3.315 1.00 97.12 183 ARG A CA 1
ATOM 1379 C C . ARG A 1 183 ? -1.211 -9.570 -3.223 1.00 97.12 183 ARG A C 1
ATOM 1381 O O . ARG A 1 183 ? -1.669 -8.809 -2.378 1.00 97.12 183 ARG A O 1
ATOM 1388 N N . PHE A 1 184 ? -0.312 -9.170 -4.115 1.00 96.56 184 PHE A N 1
ATOM 1389 C CA . PHE A 1 184 ? 0.164 -7.794 -4.213 1.00 96.56 184 PHE A CA 1
ATOM 1390 C C . PHE A 1 184 ? -0.113 -7.229 -5.607 1.00 96.56 184 PHE A C 1
ATOM 1392 O O . PHE A 1 184 ? 0.457 -7.690 -6.596 1.00 96.56 184 PHE A O 1
ATOM 1399 N N . PHE A 1 185 ? -0.994 -6.233 -5.669 1.00 94.38 185 PHE A N 1
ATOM 1400 C CA . PHE A 1 185 ? -1.376 -5.531 -6.888 1.00 94.38 185 PHE A CA 1
ATOM 1401 C C . PHE A 1 185 ? -0.688 -4.173 -6.949 1.00 94.38 185 PHE A C 1
ATOM 1403 O O . PHE A 1 185 ? -0.886 -3.327 -6.074 1.00 94.38 185 PHE A O 1
ATOM 1410 N N . LEU A 1 186 ? 0.103 -3.961 -7.993 1.00 90.88 186 LEU A N 1
ATOM 1411 C CA . LEU A 1 186 ? 0.769 -2.695 -8.267 1.00 90.88 186 LEU A CA 1
ATOM 1412 C C . LEU A 1 186 ? 0.219 -2.112 -9.566 1.00 90.88 186 LEU A C 1
ATOM 1414 O O . LEU A 1 186 ? 0.433 -2.687 -10.632 1.00 90.88 186 LEU A O 1
ATOM 1418 N N . PHE A 1 187 ? -0.447 -0.962 -9.457 1.00 84.12 187 PHE A N 1
ATOM 1419 C CA . PHE A 1 187 ? -0.927 -0.151 -10.581 1.00 84.12 187 PHE A CA 1
ATOM 1420 C C . PHE A 1 187 ? -1.921 -0.908 -11.465 1.00 84.12 187 PHE A C 1
ATOM 1422 O O . PHE A 1 187 ? -1.872 -0.881 -12.692 1.00 84.12 187 PHE A O 1
ATOM 1429 N N . ILE A 1 188 ? -2.781 -1.674 -10.801 1.00 71.75 188 ILE A N 1
ATOM 1430 C CA . ILE A 1 188 ? -3.881 -2.392 -11.425 1.00 71.75 188 ILE A CA 1
ATOM 1431 C C . ILE A 1 188 ? -5.148 -1.859 -10.791 1.00 71.75 188 ILE A C 1
ATOM 1433 O O . ILE A 1 188 ? -5.428 -2.132 -9.612 1.00 71.75 188 ILE A O 1
ATOM 1437 N N . ASP A 1 189 ? -5.904 -1.127 -11.591 1.00 67.56 189 ASP A N 1
ATOM 1438 C CA . ASP A 1 189 ? -7.280 -0.813 -11.260 1.00 67.56 189 ASP A CA 1
ATOM 1439 C C . ASP A 1 189 ? -8.117 -2.075 -11.478 1.00 67.56 189 ASP A C 1
ATOM 1441 O O . ASP A 1 189 ? -7.897 -2.849 -12.413 1.00 67.56 189 ASP A O 1
ATOM 1445 N N . GLU A 1 190 ? -8.995 -2.354 -10.519 1.00 56.94 190 GLU A N 1
ATOM 1446 C CA . GLU A 1 190 ? -10.050 -3.342 -10.714 1.00 56.94 190 GLU A CA 1
ATOM 1447 C C . GLU A 1 190 ? -10.953 -2.754 -11.790 1.00 56.94 190 GLU A C 1
ATOM 1449 O O . GLU A 1 190 ? -11.581 -1.728 -11.560 1.00 56.94 190 GLU A O 1
ATOM 1454 N N . GLU A 1 191 ? -10.880 -3.336 -12.980 1.00 55.12 191 GLU A N 1
ATOM 1455 C CA . GLU A 1 191 ? -11.611 -2.946 -14.177 1.00 55.12 191 GLU A CA 1
ATOM 1456 C C . GLU A 1 191 ? -13.045 -2.502 -13.845 1.00 55.12 191 GLU A C 1
ATOM 1458 O O . GLU A 1 191 ? -13.827 -3.265 -13.275 1.00 55.12 191 GLU A O 1
ATOM 1463 N N . ASP A 1 192 ? -13.424 -1.305 -14.290 1.00 45.38 192 ASP A N 1
ATOM 1464 C CA . ASP A 1 192 ? -14.735 -1.189 -14.910 1.00 45.38 192 ASP A CA 1
ATOM 1465 C C . ASP A 1 192 ? -14.629 -2.023 -16.198 1.00 45.38 192 ASP A C 1
ATOM 1467 O O . ASP A 1 192 ? -14.074 -1.569 -17.195 1.00 45.38 192 ASP A O 1
ATOM 1471 N N . GLU A 1 193 ? -15.115 -3.271 -16.170 1.00 52.75 193 GLU A N 1
ATOM 1472 C CA . GLU A 1 193 ? -15.168 -4.178 -17.337 1.00 52.75 193 GLU A CA 1
ATOM 1473 C C . GLU A 1 193 ? -15.942 -3.571 -18.536 1.00 52.75 193 GLU A C 1
ATOM 1475 O O . GLU A 1 193 ? -15.924 -4.133 -19.629 1.00 52.75 193 GLU A O 1
ATOM 1480 N N . ASP A 1 194 ? -16.586 -2.412 -18.353 1.00 52.09 194 ASP A N 1
ATOM 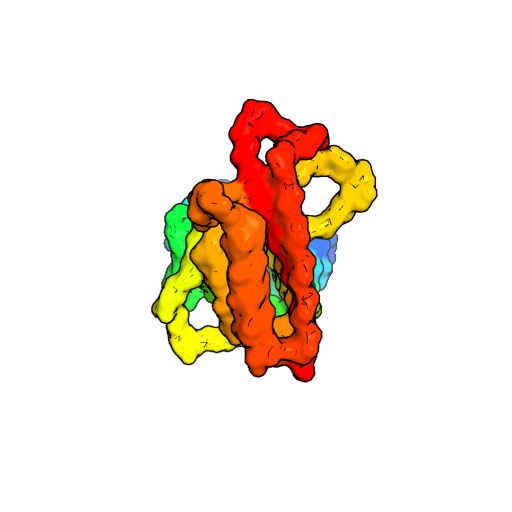1481 C CA . ASP A 1 194 ? -17.502 -1.774 -19.300 1.00 52.09 194 ASP A CA 1
ATOM 1482 C C . ASP A 1 194 ? -17.086 -0.365 -19.766 1.00 52.09 194 ASP A C 1
ATOM 1484 O O . ASP A 1 194 ? -17.831 0.264 -20.524 1.00 52.09 194 ASP A O 1
ATOM 1488 N N . THR A 1 195 ? -15.931 0.171 -19.356 1.00 49.97 195 THR A N 1
ATOM 1489 C CA . THR A 1 195 ? -15.484 1.478 -19.859 1.00 49.97 195 THR A CA 1
ATOM 1490 C C . THR A 1 195 ? -14.349 1.324 -20.870 1.00 49.97 195 THR A C 1
ATOM 1492 O O . THR A 1 195 ? -13.183 1.174 -20.530 1.00 49.97 195 THR A O 1
ATOM 1495 N N . ASP A 1 196 ? -14.694 1.479 -22.153 1.00 53.00 196 ASP A N 1
ATOM 1496 C CA . ASP A 1 196 ? -13.781 1.834 -23.261 1.00 53.00 196 ASP A CA 1
ATOM 1497 C C . ASP A 1 196 ? -13.076 3.203 -23.032 1.00 53.00 196 ASP A C 1
ATOM 1499 O O . ASP A 1 196 ? -12.628 3.849 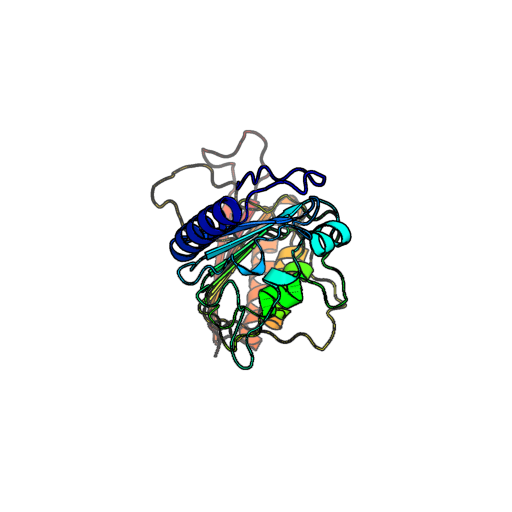-23.979 1.00 53.00 196 ASP A O 1
ATOM 1503 N N . LEU A 1 197 ? -13.033 3.700 -21.791 1.00 47.94 197 LEU A N 1
ATOM 1504 C CA . LEU A 1 197 ? -12.525 5.015 -21.434 1.00 47.94 197 LEU A CA 1
ATOM 1505 C C . LEU A 1 197 ? -11.023 4.921 -21.174 1.00 47.94 197 LEU A C 1
ATOM 1507 O O . LEU A 1 197 ? -10.581 4.343 -20.187 1.00 47.94 197 LEU A O 1
ATOM 1511 N N . ASP A 1 198 ? -10.287 5.505 -22.111 1.00 52.88 198 ASP A N 1
ATOM 1512 C CA . ASP A 1 198 ? -9.024 6.213 -21.943 1.00 52.88 198 ASP A CA 1
ATOM 1513 C C . ASP A 1 198 ? -8.009 5.486 -21.057 1.00 52.88 198 ASP A C 1
ATOM 1515 O O . ASP A 1 198 ? -7.882 5.690 -19.850 1.00 52.88 198 ASP A O 1
ATOM 1519 N N . TYR A 1 199 ? -7.258 4.617 -21.734 1.00 55.94 199 TYR A N 1
ATOM 1520 C CA . TYR A 1 199 ? -6.073 3.908 -21.263 1.00 55.94 199 TYR A CA 1
ATOM 1521 C C . TYR A 1 199 ? -4.905 4.868 -20.940 1.00 55.94 199 TYR A C 1
ATOM 1523 O O . TYR A 1 199 ? -3.779 4.657 -21.390 1.00 55.94 199 TYR A O 1
ATOM 1531 N N . ASP A 1 200 ? -5.139 5.892 -20.123 1.00 58.78 200 ASP A N 1
ATOM 1532 C CA . ASP A 1 200 ? -4.101 6.754 -19.551 1.00 58.78 200 ASP A CA 1
ATOM 1533 C C . ASP A 1 200 ? -3.451 6.008 -18.382 1.00 58.78 200 ASP A C 1
ATOM 1535 O O . ASP A 1 200 ? -3.607 6.304 -17.197 1.00 58.78 200 ASP A O 1
ATOM 1539 N N . GLY A 1 201 ? -2.772 4.919 -18.731 1.00 62.69 201 GLY A N 1
ATOM 1540 C CA . GLY A 1 201 ? -2.002 4.144 -17.784 1.00 62.69 201 GLY A CA 1
ATOM 1541 C C . GLY A 1 201 ? -0.866 4.978 -17.200 1.00 62.69 201 GLY A C 1
ATOM 1542 O O . GLY A 1 201 ? -0.300 5.834 -17.870 1.00 62.69 201 GLY A O 1
ATOM 1543 N N . ILE A 1 202 ? -0.488 4.711 -15.949 1.00 73.31 202 ILE A N 1
ATOM 1544 C CA . ILE A 1 202 ? 0.583 5.481 -15.306 1.00 73.31 202 ILE A CA 1
ATOM 1545 C C . ILE A 1 202 ? 1.893 5.298 -16.060 1.00 73.31 202 ILE A C 1
ATOM 1547 O O . ILE A 1 202 ? 2.429 4.184 -16.155 1.00 73.31 202 ILE A O 1
ATOM 1551 N N . HIS A 1 203 ? 2.444 6.427 -16.481 1.00 82.31 203 HIS A N 1
ATOM 1552 C CA . HIS A 1 203 ? 3.776 6.536 -17.030 1.00 82.31 203 HIS A CA 1
ATOM 1553 C C . HIS A 1 203 ? 4.807 6.545 -15.894 1.00 82.31 203 HIS A C 1
ATOM 1555 O O . HIS A 1 203 ? 4.812 7.407 -15.020 1.00 82.31 203 HIS A O 1
ATOM 1561 N N . VAL A 1 204 ? 5.696 5.557 -15.882 1.00 86.62 204 VAL A N 1
ATOM 1562 C CA . VAL A 1 204 ? 6.772 5.434 -14.898 1.00 86.62 204 VAL A CA 1
ATOM 1563 C C . VAL A 1 204 ? 8.118 5.278 -15.595 1.00 86.62 204 VAL A C 1
ATOM 1565 O O . VAL A 1 204 ? 8.239 4.611 -16.622 1.00 86.62 204 VAL A O 1
ATOM 1568 N N . SER A 1 205 ? 9.162 5.852 -15.000 1.00 89.62 205 SER A N 1
ATOM 1569 C CA . SER A 1 205 ? 10.533 5.697 -15.496 1.00 89.62 205 SER A CA 1
ATOM 1570 C C . SER A 1 205 ? 11.038 4.258 -15.367 1.00 89.62 205 SER A C 1
ATOM 1572 O O . SER A 1 205 ? 10.592 3.484 -14.508 1.00 89.62 205 SER A O 1
ATOM 1574 N N . ILE A 1 206 ? 12.067 3.904 -16.141 1.00 90.25 206 ILE A N 1
ATOM 1575 C CA . ILE A 1 206 ? 12.729 2.590 -16.037 1.00 90.25 206 ILE A CA 1
ATOM 1576 C C . ILE A 1 206 ? 13.278 2.365 -14.617 1.00 90.25 206 ILE A C 1
ATOM 1578 O O . ILE A 1 206 ? 13.222 1.256 -14.074 1.00 90.25 206 ILE A O 1
ATOM 1582 N N . ALA A 1 207 ? 13.789 3.423 -13.981 1.00 90.19 207 ALA A N 1
ATOM 1583 C CA . ALA A 1 207 ? 14.275 3.378 -12.603 1.00 90.19 207 ALA A CA 1
ATOM 1584 C C . ALA A 1 207 ? 13.159 3.040 -11.598 1.00 90.19 207 ALA A C 1
ATOM 1586 O O . ALA A 1 207 ? 13.391 2.308 -10.627 1.00 90.19 207 ALA A O 1
ATOM 1587 N N . CYS A 1 208 ? 11.944 3.532 -11.840 1.00 89.00 208 CYS A N 1
ATOM 1588 C CA . CYS A 1 208 ? 10.778 3.213 -11.032 1.00 89.00 208 CYS A CA 1
ATOM 1589 C C . CYS A 1 208 ? 10.350 1.749 -11.207 1.00 89.00 208 CYS A C 1
ATOM 1591 O O . CYS A 1 208 ? 10.152 1.058 -10.205 1.00 89.00 208 CYS A O 1
ATOM 1593 N N . VAL A 1 209 ? 10.320 1.227 -12.442 1.00 90.56 209 VAL A N 1
ATOM 1594 C CA . VAL A 1 209 ? 10.041 -0.202 -12.699 1.00 90.56 209 VAL A CA 1
ATOM 1595 C C . VAL A 1 209 ? 11.013 -1.088 -11.918 1.00 90.56 209 VAL A C 1
ATOM 1597 O O . VAL A 1 209 ? 10.594 -1.980 -11.179 1.00 90.56 209 VAL A O 1
ATOM 1600 N N . ARG A 1 210 ? 12.318 -0.800 -11.997 1.00 91.75 210 ARG A N 1
ATOM 1601 C CA . ARG A 1 210 ? 13.350 -1.522 -11.229 1.00 91.75 210 ARG A CA 1
ATOM 1602 C C . ARG A 1 210 ? 13.113 -1.450 -9.722 1.00 91.75 210 ARG A C 1
ATOM 1604 O O . ARG A 1 210 ? 13.233 -2.464 -9.037 1.00 91.75 210 ARG A O 1
ATOM 1611 N N . SER A 1 211 ? 12.720 -0.281 -9.224 1.00 91.69 211 SER A N 1
ATOM 1612 C CA . SER A 1 211 ? 12.411 -0.075 -7.808 1.00 91.69 211 SER A CA 1
ATOM 1613 C C . SER A 1 211 ? 11.158 -0.821 -7.349 1.00 91.69 211 SER A C 1
ATOM 1615 O O . SER A 1 211 ? 11.121 -1.296 -6.218 1.00 91.69 211 SER A O 1
ATOM 1617 N N . CYS A 1 212 ? 10.144 -0.962 -8.205 1.00 92.12 212 CYS A N 1
ATOM 1618 C CA . CYS A 1 212 ? 8.965 -1.781 -7.917 1.00 92.12 212 CYS A CA 1
ATOM 1619 C C . CYS A 1 212 ? 9.353 -3.254 -7.776 1.00 92.12 212 CYS A C 1
ATOM 1621 O O . CYS A 1 212 ? 8.918 -3.934 -6.850 1.00 92.12 212 CYS A O 1
ATOM 1623 N N . ILE A 1 213 ? 10.248 -3.730 -8.643 1.00 92.19 213 ILE A N 1
ATOM 1624 C CA . ILE A 1 213 ? 10.823 -5.069 -8.532 1.00 92.19 213 ILE A CA 1
ATOM 1625 C C . ILE A 1 213 ? 11.608 -5.230 -7.218 1.00 92.19 213 ILE A C 1
ATOM 1627 O O . ILE A 1 213 ? 11.432 -6.228 -6.522 1.00 92.19 213 ILE A O 1
ATOM 1631 N N . ASP A 1 214 ? 12.429 -4.249 -6.832 1.00 91.56 214 ASP A N 1
ATOM 1632 C CA . ASP A 1 214 ? 13.122 -4.260 -5.534 1.00 91.56 214 ASP A CA 1
ATOM 1633 C C . ASP A 1 214 ? 12.154 -4.278 -4.349 1.00 91.56 214 ASP A C 1
ATOM 1635 O O . ASP A 1 214 ? 12.345 -5.044 -3.403 1.00 91.56 214 ASP A O 1
ATOM 1639 N N . LEU A 1 215 ? 11.075 -3.497 -4.420 1.00 92.69 215 LEU A N 1
ATOM 1640 C CA . LEU A 1 215 ? 10.012 -3.497 -3.423 1.00 92.69 215 LEU A CA 1
ATOM 1641 C C . LEU A 1 215 ? 9.358 -4.880 -3.299 1.00 92.69 215 LEU A C 1
ATOM 1643 O O . LEU A 1 215 ? 9.174 -5.365 -2.185 1.00 92.69 215 LEU A O 1
ATOM 1647 N N . ILE A 1 216 ? 9.055 -5.543 -4.417 1.00 93.31 216 ILE A N 1
ATOM 1648 C CA . ILE A 1 216 ? 8.503 -6.904 -4.430 1.00 93.31 216 ILE A CA 1
ATOM 1649 C C . ILE A 1 216 ? 9.435 -7.884 -3.698 1.00 93.31 216 ILE A C 1
ATOM 1651 O O . ILE A 1 216 ? 8.963 -8.727 -2.937 1.00 93.31 216 ILE A O 1
ATOM 1655 N N . PHE A 1 217 ? 10.756 -7.780 -3.866 1.00 91.00 217 PHE A N 1
ATOM 1656 C CA . PHE A 1 217 ? 11.703 -8.635 -3.130 1.00 91.00 217 PHE A CA 1
ATOM 1657 C C . PHE A 1 217 ? 11.881 -8.256 -1.668 1.00 91.00 217 PHE A C 1
ATOM 1659 O O . PHE A 1 217 ? 12.216 -9.115 -0.845 1.00 91.00 217 PHE A O 1
ATOM 1666 N N . LEU A 1 218 ? 11.678 -6.981 -1.352 1.00 91.88 218 LEU A N 1
ATOM 1667 C CA . LEU A 1 218 ? 11.703 -6.483 0.010 1.00 91.88 218 LEU A CA 1
ATOM 1668 C C . LEU A 1 218 ? 10.510 -7.029 0.807 1.00 91.88 218 LEU A C 1
ATOM 1670 O O . LEU A 1 218 ? 10.706 -7.518 1.917 1.00 91.88 218 LEU A O 1
ATOM 1674 N N . VAL A 1 219 ? 9.304 -6.995 0.228 1.00 93.44 219 VAL A N 1
ATOM 1675 C CA . VAL A 1 219 ? 8.055 -7.402 0.901 1.00 93.44 219 VAL A CA 1
ATOM 1676 C C . VAL A 1 219 ? 7.703 -8.886 0.738 1.00 93.44 219 VAL A C 1
ATOM 1678 O O . VAL A 1 219 ? 7.045 -9.444 1.608 1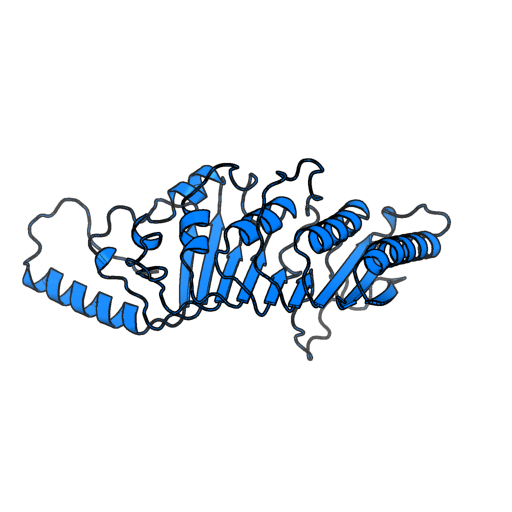.00 93.44 219 VAL A O 1
ATOM 1681 N N . ARG A 1 220 ? 8.181 -9.544 -0.328 1.00 93.69 220 ARG A N 1
ATOM 1682 C CA . ARG A 1 220 ? 8.041 -10.992 -0.606 1.00 93.69 220 ARG A CA 1
ATOM 1683 C C . ARG A 1 220 ? 6.596 -11.534 -0.587 1.00 93.69 220 ARG A C 1
ATOM 1685 O O . ARG A 1 220 ? 6.309 -12.466 0.165 1.00 93.69 220 ARG A O 1
ATOM 1692 N N . PRO A 1 221 ? 5.686 -10.990 -1.408 1.00 95.81 221 PRO A N 1
ATOM 1693 C CA . PRO A 1 221 ? 4.335 -11.528 -1.551 1.00 95.81 221 PRO A CA 1
ATOM 1694 C C . PRO A 1 221 ? 4.328 -12.908 -2.231 1.00 95.81 221 PRO A C 1
ATOM 1696 O O . PRO A 1 221 ? 5.252 -13.257 -2.969 1.00 95.81 221 PRO A O 1
ATOM 1699 N N . GLN A 1 222 ? 3.257 -13.678 -2.032 1.00 95.50 222 GLN A N 1
ATOM 1700 C CA . GLN A 1 222 ? 3.065 -14.977 -2.688 1.00 95.50 222 GLN A CA 1
ATOM 1701 C C . GLN A 1 222 ? 2.694 -14.823 -4.167 1.00 95.50 222 GLN A C 1
ATOM 1703 O O . GLN A 1 222 ? 3.194 -15.551 -5.026 1.00 95.50 222 GLN A O 1
ATOM 1708 N N . HIS A 1 223 ? 1.855 -13.839 -4.477 1.00 95.12 223 HIS A N 1
ATOM 1709 C CA . HIS A 1 223 ? 1.397 -13.519 -5.820 1.00 95.12 223 HIS A CA 1
ATOM 1710 C C . HIS A 1 223 ? 1.600 -12.034 -6.095 1.00 95.12 223 HIS A C 1
ATOM 1712 O O . HIS A 1 223 ? 1.288 -11.193 -5.252 1.00 95.12 223 HIS A O 1
ATOM 1718 N N . VAL A 1 224 ? 2.088 -11.708 -7.291 1.00 94.88 224 VAL A N 1
ATOM 1719 C CA . VAL A 1 224 ? 2.209 -10.320 -7.748 1.00 94.88 224 VAL A CA 1
ATOM 1720 C C . VAL A 1 224 ? 1.519 -10.160 -9.077 1.00 94.88 224 VAL A C 1
ATOM 1722 O O . VAL A 1 224 ? 1.753 -10.947 -9.996 1.00 94.88 224 VAL A O 1
ATOM 1725 N N . GLU A 1 225 ? 0.748 -9.092 -9.188 1.00 93.81 225 GLU A N 1
ATOM 1726 C CA . GLU A 1 225 ? 0.301 -8.556 -10.459 1.00 93.81 225 GLU A CA 1
ATOM 1727 C C . GLU A 1 225 ? 0.741 -7.089 -10.513 1.00 93.81 225 GLU A C 1
ATOM 1729 O O . GLU A 1 225 ? 0.440 -6.307 -9.613 1.00 93.81 225 GLU A O 1
ATOM 1734 N N . MET A 1 226 ? 1.507 -6.724 -11.537 1.00 91.69 226 MET A N 1
ATOM 1735 C CA . MET A 1 226 ? 2.006 -5.365 -11.735 1.00 91.69 226 MET A CA 1
ATOM 1736 C C . MET A 1 226 ? 1.789 -4.942 -13.182 1.00 91.69 226 MET A C 1
ATOM 1738 O O . MET A 1 226 ? 2.153 -5.683 -14.097 1.00 91.69 226 MET A O 1
ATOM 1742 N N . ARG A 1 227 ? 1.242 -3.744 -13.392 1.00 88.69 227 ARG A N 1
ATOM 1743 C CA . ARG A 1 227 ? 1.046 -3.154 -14.721 1.00 88.69 227 ARG A CA 1
ATOM 1744 C C . ARG A 1 227 ? 1.680 -1.770 -14.769 1.00 88.69 227 ARG A C 1
ATOM 1746 O O . ARG A 1 227 ? 1.335 -0.914 -13.982 1.00 88.69 227 ARG A O 1
ATOM 1753 N N . VAL A 1 228 ? 2.625 -1.532 -15.664 1.00 86.69 228 VAL A N 1
ATOM 1754 C CA . VAL A 1 228 ? 3.303 -0.231 -15.774 1.00 86.69 228 VAL A CA 1
ATOM 1755 C C . VAL A 1 228 ? 3.380 0.194 -17.226 1.00 86.69 228 VAL A C 1
ATOM 1757 O O . VAL A 1 228 ? 3.533 -0.656 -18.103 1.00 86.69 228 VAL A O 1
ATOM 1760 N N . PHE A 1 229 ? 3.322 1.497 -17.477 1.00 86.44 229 PHE A N 1
ATOM 1761 C CA . PHE A 1 229 ? 3.598 2.064 -18.788 1.00 86.44 229 PHE A CA 1
ATOM 1762 C C . PHE A 1 229 ? 4.903 2.840 -18.700 1.00 86.44 229 PHE A C 1
ATOM 1764 O O . PHE A 1 229 ? 5.121 3.596 -17.762 1.00 86.44 229 PHE A O 1
ATOM 1771 N N . VAL A 1 230 ? 5.813 2.607 -19.636 1.00 86.62 230 VAL A N 1
ATOM 1772 C CA . VAL A 1 230 ? 7.101 3.299 -19.693 1.00 86.62 230 VAL A CA 1
ATOM 1773 C C . VAL A 1 230 ? 7.080 4.213 -20.914 1.00 86.62 230 VAL A C 1
ATOM 1775 O O . VAL A 1 230 ? 6.908 3.703 -22.030 1.00 86.62 230 VAL A O 1
ATOM 1778 N N . PRO A 1 231 ? 7.231 5.537 -20.733 1.00 86.06 231 PRO A N 1
ATOM 1779 C CA . PRO A 1 231 ? 7.370 6.482 -21.833 1.00 86.06 231 PRO A CA 1
ATOM 1780 C C . PRO A 1 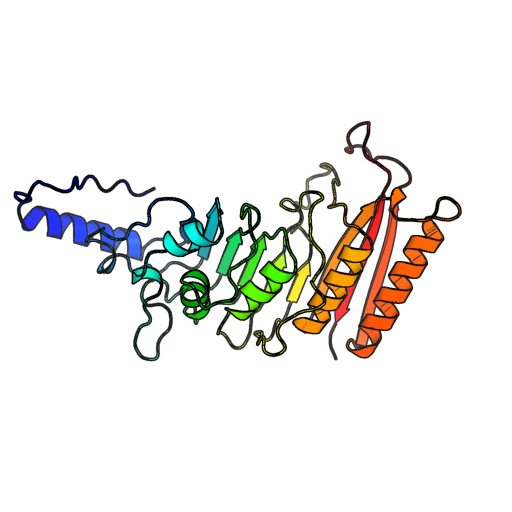231 ? 8.445 6.069 -22.842 1.00 86.06 231 PRO A C 1
ATOM 1782 O O . PRO A 1 231 ? 9.479 5.501 -22.489 1.00 86.06 231 PRO A O 1
ATOM 1785 N N . PHE A 1 232 ? 8.210 6.331 -24.126 1.00 84.62 232 PHE A N 1
ATOM 1786 C CA . PHE A 1 232 ? 9.153 5.962 -25.184 1.00 84.62 232 PHE A CA 1
ATOM 1787 C C . PHE A 1 232 ? 10.494 6.706 -25.128 1.00 84.62 232 PHE A C 1
ATOM 1789 O O . PHE A 1 232 ? 11.469 6.203 -25.683 1.00 84.62 232 PHE A O 1
ATOM 1796 N N . ASP A 1 233 ? 10.531 7.899 -24.542 1.00 85.69 233 ASP A N 1
ATOM 1797 C CA . ASP A 1 233 ? 11.721 8.745 -24.379 1.00 85.69 233 ASP A CA 1
ATOM 1798 C C . ASP A 1 233 ? 12.675 8.247 -23.280 1.00 85.69 233 ASP A C 1
ATOM 1800 O O . ASP A 1 233 ? 13.838 8.640 -23.252 1.00 85.69 233 ASP A O 1
ATOM 1804 N N . GLU A 1 234 ? 12.236 7.305 -22.442 1.00 86.25 234 GLU A N 1
ATOM 1805 C CA . GLU A 1 234 ? 13.109 6.563 -21.522 1.00 86.25 234 GLU A CA 1
ATOM 1806 C C . GLU A 1 234 ? 13.999 5.529 -22.243 1.00 86.25 234 GLU A C 1
ATOM 1808 O O . GLU A 1 234 ? 14.924 4.974 -21.643 1.00 86.25 234 GLU A O 1
ATOM 1813 N N . PHE A 1 235 ? 13.730 5.237 -23.521 1.00 86.25 235 PHE A N 1
ATOM 1814 C CA . PHE A 1 235 ? 14.496 4.287 -24.327 1.00 86.25 235 PHE A CA 1
ATOM 1815 C C . PHE A 1 235 ? 15.308 4.998 -25.413 1.00 86.25 235 PHE A C 1
ATOM 1817 O O . PHE A 1 235 ? 14.835 5.943 -26.039 1.00 86.25 235 PHE A O 1
ATOM 1824 N N . ASP A 1 236 ? 16.503 4.477 -25.705 1.00 83.12 236 ASP A N 1
ATOM 1825 C CA . ASP A 1 236 ? 17.347 4.991 -26.789 1.00 83.12 236 ASP A CA 1
ATOM 1826 C C . ASP A 1 236 ? 16.602 4.998 -28.144 1.00 83.12 236 ASP A C 1
ATOM 1828 O O . ASP A 1 236 ? 15.980 4.006 -28.541 1.00 83.12 236 ASP A O 1
ATOM 1832 N N . ASP A 1 237 ? 16.746 6.093 -28.902 1.00 71.25 237 ASP A N 1
ATOM 1833 C CA . ASP A 1 237 ? 15.990 6.390 -30.136 1.00 71.25 237 ASP A CA 1
ATOM 1834 C C . ASP A 1 237 ? 16.074 5.323 -31.237 1.00 71.25 237 ASP A C 1
ATOM 1836 O O . ASP A 1 237 ? 15.222 5.260 -32.124 1.00 71.25 237 ASP A O 1
ATOM 1840 N N . THR A 1 238 ? 17.113 4.490 -31.216 1.00 75.06 238 THR A N 1
ATOM 1841 C CA . THR A 1 238 ? 17.408 3.570 -32.321 1.00 75.06 238 THR A CA 1
ATOM 1842 C C . THR A 1 238 ? 16.617 2.264 -32.273 1.00 75.06 238 THR A C 1
ATOM 1844 O O . THR A 1 238 ? 16.443 1.655 -33.328 1.00 75.06 238 THR A O 1
ATOM 1847 N N . ASP A 1 239 ? 16.113 1.830 -31.105 1.00 82.38 239 ASP A N 1
ATOM 1848 C CA . ASP A 1 239 ? 15.313 0.597 -30.984 1.00 82.38 239 ASP A CA 1
ATOM 1849 C C . ASP A 1 239 ? 14.541 0.503 -29.646 1.00 82.38 239 ASP A C 1
ATOM 1851 O O . ASP A 1 239 ? 14.901 -0.236 -28.721 1.00 82.38 239 ASP A O 1
ATOM 1855 N N . LYS A 1 240 ? 13.428 1.239 -29.548 1.00 82.62 240 LYS A N 1
ATOM 1856 C CA . LYS A 1 240 ? 12.561 1.269 -28.353 1.00 82.62 240 LYS A CA 1
ATOM 1857 C C . LYS A 1 240 ? 12.005 -0.112 -27.983 1.00 82.62 240 LYS A C 1
ATOM 1859 O O . LYS A 1 240 ? 11.922 -0.463 -26.806 1.00 82.62 240 LYS A O 1
ATOM 1864 N N . GLN A 1 241 ? 11.694 -0.942 -28.985 1.00 81.62 241 GLN A N 1
ATOM 1865 C CA . GLN A 1 241 ? 11.215 -2.311 -28.761 1.00 81.62 241 GLN A CA 1
ATOM 1866 C C . GLN A 1 241 ? 12.285 -3.182 -28.106 1.00 81.62 241 GLN A C 1
ATOM 1868 O O . GLN A 1 241 ? 11.985 -3.974 -27.210 1.00 81.62 241 GLN A O 1
ATOM 1873 N N . ARG A 1 242 ? 13.543 -3.049 -28.534 1.00 87.25 242 ARG A N 1
ATOM 1874 C CA . ARG A 1 242 ? 14.665 -3.726 -27.886 1.00 87.25 242 ARG A CA 1
ATOM 1875 C C . ARG A 1 242 ? 14.867 -3.237 -26.460 1.00 87.25 242 ARG A C 1
ATOM 1877 O O . ARG A 1 242 ? 15.093 -4.081 -25.598 1.00 87.25 242 ARG A O 1
ATOM 1884 N N . GLY A 1 243 ? 14.744 -1.937 -26.198 1.00 88.06 243 GLY A N 1
ATOM 1885 C CA . GLY A 1 243 ? 14.794 -1.381 -24.843 1.00 88.06 243 GLY A CA 1
ATOM 1886 C C . GLY A 1 243 ? 13.780 -2.041 -23.901 1.00 88.06 243 GLY A C 1
ATOM 1887 O O . GLY A 1 243 ? 14.158 -2.589 -22.864 1.00 88.06 243 GLY A O 1
ATOM 1888 N N . LEU A 1 244 ? 12.510 -2.101 -24.316 1.00 86.69 244 LEU A N 1
ATOM 1889 C CA . LEU A 1 244 ? 11.443 -2.759 -23.555 1.00 86.69 244 LEU A CA 1
ATOM 1890 C C . LEU A 1 244 ? 11.703 -4.259 -23.352 1.00 86.69 244 LEU A C 1
ATOM 1892 O O . LEU A 1 244 ? 11.526 -4.778 -22.250 1.00 86.69 244 LEU A O 1
ATOM 1896 N N . ARG A 1 245 ? 12.168 -4.964 -24.392 1.00 87.12 245 ARG A N 1
ATOM 1897 C CA . ARG A 1 245 ? 12.535 -6.387 -24.290 1.00 87.12 245 ARG A CA 1
ATOM 1898 C C . ARG A 1 245 ? 13.670 -6.613 -23.298 1.00 87.12 245 ARG A C 1
ATOM 1900 O O . ARG A 1 245 ? 13.617 -7.575 -22.538 1.00 87.12 245 ARG A O 1
ATOM 1907 N N . LEU A 1 246 ? 14.688 -5.753 -23.294 1.00 91.06 246 LEU A N 1
ATOM 1908 C CA . LEU A 1 246 ? 15.800 -5.843 -22.348 1.00 91.06 246 LEU A CA 1
ATOM 1909 C C . LEU A 1 246 ? 15.327 -5.604 -20.913 1.00 91.06 246 LEU A C 1
ATOM 1911 O O . LEU A 1 246 ? 15.697 -6.378 -20.033 1.00 91.06 246 LEU A O 1
ATOM 1915 N N . LEU A 1 247 ? 14.460 -4.611 -20.692 1.00 90.75 247 LEU A N 1
ATOM 1916 C CA . LEU A 1 247 ? 13.841 -4.372 -19.388 1.00 90.75 247 LEU A CA 1
ATOM 1917 C C . LEU A 1 247 ? 13.010 -5.579 -18.927 1.00 90.75 247 LEU A C 1
ATOM 1919 O O . LEU A 1 247 ? 13.168 -6.046 -17.802 1.00 90.75 247 LEU A O 1
ATOM 1923 N N . ALA A 1 248 ? 12.181 -6.143 -19.809 1.00 89.94 248 ALA A N 1
ATOM 1924 C CA . ALA A 1 248 ? 11.410 -7.349 -19.519 1.00 89.94 248 ALA A CA 1
ATOM 1925 C C . ALA A 1 248 ? 12.319 -8.535 -19.146 1.00 89.94 248 ALA A C 1
ATOM 1927 O O . ALA A 1 248 ? 12.060 -9.224 -18.159 1.00 89.94 248 ALA A O 1
ATOM 1928 N N . VAL A 1 249 ? 13.409 -8.755 -19.890 1.00 90.12 249 VAL A N 1
ATOM 1929 C CA . VAL A 1 249 ? 14.404 -9.801 -19.593 1.00 90.12 249 VAL A CA 1
ATOM 1930 C C . VAL A 1 249 ? 15.080 -9.560 -18.244 1.00 90.12 249 VAL A C 1
ATOM 1932 O O . VAL A 1 249 ? 15.223 -10.509 -17.474 1.00 90.12 249 VAL A O 1
ATOM 1935 N N . GLU A 1 250 ? 15.450 -8.320 -17.924 1.00 92.19 250 GLU A N 1
ATOM 1936 C CA . GLU A 1 250 ? 16.018 -7.946 -16.624 1.00 92.19 250 GLU A CA 1
ATOM 1937 C C . GLU A 1 250 ? 15.045 -8.283 -15.481 1.00 92.19 250 GLU A C 1
ATOM 1939 O O . GLU A 1 250 ? 15.422 -8.966 -14.522 1.00 92.19 250 GLU A O 1
ATOM 1944 N N . CYS A 1 251 ? 13.773 -7.885 -15.609 1.00 89.56 251 CYS A N 1
ATOM 1945 C CA . CYS A 1 251 ? 12.724 -8.215 -14.644 1.00 89.56 251 CYS A CA 1
ATOM 1946 C C . CYS A 1 251 ? 12.567 -9.733 -14.476 1.00 89.56 251 CYS A C 1
ATOM 1948 O O . CYS A 1 251 ? 12.489 -10.214 -13.345 1.00 89.56 251 CYS A O 1
ATOM 1950 N N . ILE A 1 252 ? 12.570 -10.496 -15.578 1.00 88.75 252 ILE A N 1
ATOM 1951 C CA . ILE A 1 252 ? 12.474 -11.963 -15.545 1.00 88.75 252 ILE A CA 1
ATOM 1952 C C . ILE A 1 252 ? 13.661 -12.575 -14.812 1.00 88.75 252 ILE A C 1
ATOM 1954 O O . ILE A 1 252 ? 13.472 -13.404 -13.922 1.00 88.75 252 ILE A O 1
ATOM 1958 N N . GLN A 1 253 ? 14.880 -12.175 -15.173 1.00 90.75 253 GLN A N 1
ATOM 1959 C CA . GLN A 1 253 ? 16.102 -12.706 -14.578 1.00 90.75 253 GLN A CA 1
ATOM 1960 C C . GLN A 1 253 ? 16.112 -12.475 -13.071 1.00 90.75 253 GLN A C 1
ATOM 1962 O O . GLN A 1 253 ? 16.347 -13.415 -12.313 1.00 90.75 253 GLN A O 1
ATOM 1967 N N . LYS A 1 254 ? 15.768 -11.262 -12.631 1.00 89.31 254 LYS A N 1
ATOM 1968 C CA . LYS A 1 254 ? 15.688 -10.927 -11.209 1.00 89.31 254 LYS A CA 1
ATOM 1969 C C . LYS A 1 254 ? 14.579 -11.724 -10.509 1.00 89.31 254 LYS A C 1
ATOM 1971 O O . LYS A 1 254 ? 14.834 -12.354 -9.487 1.00 89.31 254 LYS A O 1
ATOM 1976 N N . ALA A 1 255 ? 13.369 -11.778 -11.079 1.00 88.06 255 ALA A N 1
ATOM 1977 C CA . ALA A 1 255 ? 12.220 -12.514 -10.525 1.00 88.06 255 ALA A CA 1
ATOM 1978 C C . ALA A 1 255 ? 12.466 -14.023 -10.407 1.00 88.06 255 ALA A C 1
ATOM 1980 O O . ALA A 1 255 ? 12.145 -14.625 -9.381 1.00 88.06 255 ALA A O 1
ATOM 1981 N N . SER A 1 256 ? 13.098 -14.631 -11.410 1.00 85.81 256 SER A N 1
ATOM 1982 C CA . SER A 1 256 ? 13.358 -16.076 -11.458 1.00 85.81 256 SER A CA 1
ATOM 1983 C C . SER A 1 256 ? 14.258 -16.589 -10.325 1.00 85.81 256 SER A C 1
ATOM 1985 O O . SER A 1 256 ? 14.238 -17.779 -10.003 1.00 85.81 256 SER A O 1
ATOM 1987 N N . GLN A 1 257 ? 15.006 -15.699 -9.663 1.00 84.06 257 GLN A N 1
ATOM 1988 C CA . GLN A 1 257 ? 15.817 -16.051 -8.495 1.00 84.06 257 GLN A CA 1
ATOM 1989 C C . GLN A 1 257 ? 14.949 -16.462 -7.292 1.00 84.06 257 GLN A C 1
ATOM 1991 O O . GLN A 1 257 ? 15.362 -17.314 -6.502 1.00 84.06 257 GLN A O 1
ATOM 1996 N N . HIS A 1 258 ? 13.727 -15.928 -7.176 1.00 78.81 258 HIS A N 1
ATOM 1997 C CA . HIS A 1 258 ? 12.859 -16.120 -6.005 1.00 78.81 258 HIS A CA 1
ATOM 1998 C C . HIS A 1 258 ? 11.471 -16.704 -6.321 1.00 78.81 258 HIS A C 1
ATOM 2000 O O . HIS A 1 258 ? 10.857 -17.306 -5.443 1.00 78.81 258 HIS A O 1
ATOM 2006 N N . TYR A 1 259 ? 10.997 -16.598 -7.563 1.00 83.31 259 TYR A N 1
ATOM 2007 C CA . TYR A 1 259 ? 9.661 -17.026 -7.991 1.00 83.31 259 TYR A CA 1
ATOM 2008 C C . TYR A 1 259 ? 9.763 -18.202 -8.979 1.00 83.31 259 TYR A C 1
ATOM 2010 O O . TYR A 1 259 ? 10.701 -18.255 -9.774 1.00 83.31 259 TYR A O 1
ATOM 2018 N N . TYR A 1 260 ? 8.834 -19.170 -8.933 1.00 75.00 260 TYR A N 1
ATOM 2019 C CA . TYR A 1 260 ? 8.845 -20.309 -9.876 1.00 75.00 260 TYR A CA 1
ATOM 2020 C C . TYR A 1 260 ? 8.084 -20.025 -11.165 1.00 75.00 260 TYR A C 1
ATOM 2022 O O . TYR A 1 260 ? 8.409 -20.596 -12.203 1.00 75.00 260 TYR A O 1
ATOM 2030 N N . THR A 1 261 ? 7.071 -19.158 -11.103 1.00 82.31 261 THR A N 1
ATOM 2031 C CA . THR A 1 261 ? 6.353 -18.693 -12.289 1.00 82.31 261 THR A CA 1
ATOM 2032 C C . THR A 1 261 ? 6.583 -17.206 -12.442 1.00 82.31 261 THR A C 1
ATOM 2034 O O . THR A 1 261 ? 6.247 -16.418 -11.558 1.00 82.31 261 THR A O 1
ATOM 2037 N N . VAL A 1 262 ? 7.138 -16.840 -13.591 1.00 86.75 262 VAL A N 1
ATOM 2038 C CA . VAL A 1 262 ? 7.320 -15.461 -14.021 1.00 86.75 262 VAL A CA 1
ATOM 2039 C C . VAL A 1 262 ? 6.689 -15.351 -15.400 1.00 86.75 262 VAL A C 1
ATOM 2041 O O . VAL A 1 262 ? 7.172 -15.961 -16.353 1.00 86.75 262 VAL A O 1
ATOM 2044 N N . ARG A 1 263 ? 5.591 -14.604 -15.507 1.00 84.81 263 ARG A N 1
ATOM 2045 C CA . ARG A 1 263 ? 4.963 -14.281 -16.787 1.00 84.81 263 ARG A CA 1
ATOM 2046 C C . ARG A 1 263 ? 5.095 -12.787 -17.016 1.00 84.81 263 ARG A C 1
ATOM 2048 O O . ARG A 1 263 ? 4.595 -11.995 -16.225 1.00 84.81 263 ARG A O 1
ATOM 2055 N N . VAL A 1 264 ? 5.753 -12.431 -18.111 1.00 83.25 264 VAL A N 1
ATOM 2056 C CA . VAL A 1 264 ? 5.849 -11.050 -18.580 1.00 83.25 264 VAL A CA 1
ATOM 2057 C C . VAL A 1 264 ? 5.169 -10.968 -19.926 1.00 83.25 264 VAL A C 1
ATOM 2059 O O . VAL A 1 264 ? 5.503 -11.729 -20.834 1.00 83.25 264 VAL A O 1
ATOM 2062 N N . THR A 1 265 ? 4.210 -10.065 -20.039 1.00 83.81 265 THR A N 1
ATOM 2063 C CA . THR A 1 265 ? 3.665 -9.625 -21.318 1.00 83.81 265 THR A CA 1
ATOM 2064 C C . THR A 1 265 ? 4.027 -8.163 -21.483 1.00 83.81 265 THR A C 1
ATOM 2066 O O . THR A 1 265 ? 4.075 -7.411 -20.512 1.00 83.81 265 THR A O 1
ATOM 2069 N N . TYR A 1 266 ? 4.357 -7.768 -22.698 1.00 79.69 266 TYR A N 1
ATOM 2070 C CA . TYR A 1 266 ? 4.657 -6.384 -23.004 1.00 79.69 266 TYR A CA 1
ATOM 2071 C C . TYR A 1 266 ? 4.018 -6.054 -24.340 1.00 79.69 266 TYR A C 1
ATOM 2073 O O . TYR A 1 266 ? 4.030 -6.882 -25.254 1.00 79.69 266 TYR A O 1
ATOM 2081 N N . ASP A 1 267 ? 3.492 -4.845 -24.430 1.00 78.75 267 ASP A N 1
ATOM 2082 C CA . ASP A 1 267 ? 2.791 -4.342 -25.597 1.00 78.75 267 ASP A CA 1
ATOM 2083 C C . ASP A 1 267 ? 3.373 -2.978 -25.953 1.00 78.75 267 ASP A C 1
ATOM 2085 O O . ASP A 1 267 ? 3.740 -2.177 -25.091 1.00 78.75 267 ASP A O 1
ATOM 2089 N N . VAL A 1 268 ? 3.520 -2.739 -27.249 1.00 75.62 268 VAL A N 1
ATOM 2090 C CA . VAL A 1 268 ? 3.996 -1.464 -27.778 1.00 75.62 268 VAL A CA 1
ATOM 2091 C C . VAL A 1 268 ? 2.776 -0.772 -28.351 1.00 75.62 268 VAL A C 1
ATOM 2093 O O . VAL A 1 268 ? 2.142 -1.337 -29.241 1.00 75.62 268 VAL A O 1
ATOM 2096 N N . PHE A 1 269 ? 2.460 0.422 -27.858 1.00 73.44 269 PHE A N 1
ATOM 2097 C CA . PHE A 1 269 ? 1.346 1.226 -28.350 1.00 73.44 269 PHE A CA 1
ATOM 2098 C C . PHE A 1 269 ? 1.922 2.301 -29.289 1.00 73.44 269 PHE A C 1
ATOM 2100 O O . PHE A 1 269 ? 2.504 3.276 -28.816 1.00 73.44 269 PHE A O 1
ATOM 2107 N N . PRO A 1 270 ? 1.902 2.082 -30.621 1.00 57.41 270 PRO A N 1
ATOM 2108 C CA . PRO A 1 270 ? 2.616 2.933 -31.575 1.00 57.41 270 PRO A CA 1
ATOM 2109 C C . PRO A 1 270 ? 1.951 4.295 -31.816 1.00 57.41 270 PRO A C 1
ATOM 2111 O O . PRO A 1 270 ? 2.620 5.194 -32.317 1.00 57.41 270 PRO A O 1
ATOM 2114 N N . GLU A 1 271 ? 0.673 4.453 -31.470 1.00 60.22 271 GLU A N 1
ATOM 2115 C CA . GLU A 1 271 ? -0.101 5.687 -31.625 1.00 60.22 271 GLU A CA 1
ATOM 2116 C C . GLU A 1 271 ? -1.040 5.859 -30.421 1.00 60.22 271 GLU A C 1
ATOM 2118 O O . GLU A 1 271 ? -1.441 4.840 -29.843 1.00 60.22 271 GLU A O 1
ATOM 2123 N N . PRO A 1 272 ? -1.401 7.105 -30.046 1.00 56.84 272 PRO A N 1
ATOM 2124 C CA . PRO A 1 272 ? -2.462 7.347 -29.078 1.00 56.84 272 PRO A CA 1
ATOM 2125 C C . PRO A 1 272 ? -3.724 6.625 -29.556 1.00 56.84 272 PRO A C 1
ATOM 2127 O O . PRO A 1 272 ? -4.261 6.912 -30.628 1.00 56.84 272 PRO A O 1
ATOM 2130 N N . THR A 1 273 ? -4.158 5.618 -28.800 1.00 55.44 273 THR A N 1
ATOM 2131 C CA . THR A 1 273 ? -5.418 4.918 -29.065 1.00 55.44 273 THR A CA 1
ATOM 2132 C C . THR A 1 273 ? -6.572 5.907 -28.936 1.00 55.44 273 THR A C 1
ATOM 2134 O O . THR A 1 273 ? -6.438 6.888 -28.209 1.00 55.44 273 THR A O 1
ATOM 2137 N N . ASN A 1 274 ? -7.695 5.670 -29.629 1.00 46.59 274 ASN A N 1
ATOM 2138 C CA . ASN A 1 274 ? -8.915 6.480 -29.491 1.00 46.59 274 ASN A CA 1
ATOM 2139 C C . ASN A 1 274 ? -9.245 6.650 -27.999 1.00 46.59 274 ASN A C 1
ATOM 2141 O O . ASN A 1 274 ? -9.724 5.700 -27.390 1.00 46.59 274 ASN A O 1
ATOM 2145 N N . GLY A 1 275 ? -8.918 7.815 -27.437 1.00 55.56 275 GLY A N 1
ATOM 2146 C CA . GLY A 1 275 ? -9.031 8.086 -26.006 1.00 55.56 275 GLY A CA 1
ATOM 2147 C C . GLY A 1 275 ? -7.865 8.863 -25.389 1.00 55.56 275 GLY A C 1
ATOM 2148 O O . GLY A 1 275 ? -8.082 9.717 -24.541 1.00 55.56 275 GLY A O 1
ATOM 2149 N N . MET A 1 276 ? -6.640 8.672 -25.885 1.00 53.56 276 MET A N 1
ATOM 2150 C CA . MET A 1 276 ? -5.503 9.502 -25.467 1.00 53.56 276 MET A CA 1
ATOM 2151 C C . MET A 1 276 ? -5.639 10.917 -26.037 1.00 53.56 276 MET A C 1
ATOM 2153 O O . MET A 1 276 ? -6.020 11.104 -27.204 1.00 53.56 276 MET A O 1
ATOM 2157 N N . ALA A 1 277 ? -5.330 11.930 -25.228 1.00 55.56 277 ALA A N 1
ATOM 2158 C CA . ALA A 1 277 ? -5.383 13.311 -25.669 1.00 55.56 277 ALA A CA 1
ATOM 2159 C C . ALA A 1 277 ? -4.392 13.516 -26.826 1.00 55.56 277 ALA A C 1
ATOM 2161 O O . ALA A 1 277 ? -3.302 12.942 -26.869 1.00 55.56 277 ALA A O 1
ATOM 2162 N N . ALA A 1 278 ? -4.758 14.354 -27.800 1.00 53.72 278 ALA A N 1
ATOM 2163 C CA . ALA A 1 278 ? -3.862 14.721 -28.892 1.00 53.72 278 ALA A CA 1
ATOM 2164 C C . ALA A 1 278 ? -2.624 15.446 -28.325 1.00 53.72 278 ALA A C 1
ATOM 2166 O O . ALA A 1 278 ? -2.645 16.662 -28.136 1.00 53.72 278 ALA A O 1
ATOM 2167 N N . GLY A 1 279 ? -1.562 14.694 -28.030 1.00 60.81 279 GLY A N 1
ATOM 2168 C CA . GLY A 1 279 ? -0.367 15.199 -27.356 1.00 60.81 279 GLY A CA 1
ATOM 2169 C C . GLY A 1 279 ? 0.347 14.188 -26.457 1.00 60.81 279 GLY A C 1
ATOM 2170 O O . GLY A 1 279 ? 1.514 14.428 -26.149 1.00 60.81 279 GLY A O 1
ATOM 2171 N N . ASP A 1 280 ? -0.294 13.076 -26.083 1.00 61.31 280 ASP A N 1
ATOM 2172 C CA . ASP A 1 280 ? 0.342 12.109 -25.185 1.00 61.31 280 ASP A CA 1
ATOM 2173 C C . ASP A 1 280 ? 1.498 11.371 -25.877 1.00 61.31 280 ASP A C 1
ATOM 2175 O O . ASP A 1 280 ? 1.374 10.934 -27.032 1.00 61.31 280 ASP A O 1
ATOM 2179 N N . PRO A 1 281 ? 2.666 11.260 -25.216 1.00 63.69 281 PRO A N 1
ATOM 2180 C CA . PRO A 1 281 ? 3.812 10.593 -25.798 1.00 63.69 281 PRO A CA 1
ATOM 2181 C C . PRO A 1 281 ? 3.523 9.092 -25.927 1.00 63.69 281 PRO A C 1
ATOM 2183 O O . PRO A 1 281 ? 2.953 8.485 -25.018 1.00 63.69 281 PRO A O 1
ATOM 2186 N N . PRO A 1 282 ? 3.957 8.450 -27.024 1.00 73.19 282 PRO A N 1
ATOM 2187 C CA . PRO A 1 282 ? 3.804 7.011 -27.167 1.00 73.19 282 PRO A CA 1
ATOM 2188 C C . PRO A 1 282 ? 4.483 6.279 -25.997 1.00 73.19 282 PRO A C 1
ATOM 2190 O O . PRO A 1 282 ? 5.548 6.688 -25.520 1.00 73.19 282 PRO A O 1
ATOM 2193 N N . ALA A 1 283 ? 3.867 5.192 -25.531 1.00 76.38 283 ALA A N 1
ATOM 2194 C CA . ALA A 1 283 ? 4.317 4.448 -24.359 1.00 76.38 283 ALA A CA 1
ATOM 2195 C C . ALA A 1 283 ? 4.306 2.934 -24.573 1.00 76.38 283 ALA A C 1
ATOM 2197 O O . ALA A 1 283 ? 3.580 2.370 -25.394 1.00 76.38 283 ALA A O 1
ATOM 2198 N N . CYS A 1 284 ? 5.180 2.264 -23.831 1.00 81.06 284 CYS A N 1
ATOM 2199 C CA . CYS A 1 284 ? 5.320 0.817 -23.813 1.00 81.06 284 CYS A CA 1
ATOM 2200 C C . CYS A 1 284 ? 4.632 0.269 -22.563 1.00 81.06 284 CYS A C 1
ATOM 2202 O O . CYS A 1 284 ? 5.028 0.617 -21.454 1.00 81.06 284 CYS A O 1
ATOM 2204 N N . GLY A 1 285 ? 3.664 -0.631 -22.717 1.00 82.00 285 GLY A N 1
ATOM 2205 C CA . GLY A 1 285 ? 3.083 -1.353 -21.589 1.00 82.00 285 GLY A CA 1
ATOM 2206 C C . GLY A 1 285 ? 3.949 -2.545 -21.191 1.00 82.00 285 GLY A C 1
ATOM 2207 O O . GLY A 1 285 ? 4.363 -3.340 -22.036 1.00 82.00 285 GLY A O 1
ATOM 2208 N N . LEU A 1 286 ? 4.189 -2.704 -19.895 1.00 83.69 286 LEU A N 1
ATOM 2209 C CA . LEU A 1 286 ? 4.791 -3.888 -19.297 1.00 83.69 286 LEU A CA 1
ATOM 2210 C C . LEU A 1 286 ? 3.838 -4.437 -18.236 1.00 83.69 286 LEU A C 1
ATOM 2212 O O . LEU A 1 286 ? 3.484 -3.759 -17.273 1.00 83.69 286 LEU A O 1
ATOM 2216 N N . PHE A 1 287 ? 3.459 -5.697 -18.392 1.00 85.69 287 PHE A N 1
ATOM 2217 C CA . PHE A 1 287 ? 2.625 -6.416 -17.446 1.00 85.69 287 PHE A CA 1
ATOM 2218 C C . PHE A 1 287 ? 3.363 -7.634 -16.903 1.00 85.69 287 PHE A C 1
ATOM 2220 O O . PHE A 1 287 ? 3.884 -8.473 -17.642 1.00 85.69 287 PHE A O 1
ATOM 2227 N N . LEU A 1 288 ? 3.407 -7.725 -15.582 1.00 84.00 288 LEU A N 1
ATOM 2228 C CA . LEU A 1 288 ? 4.170 -8.712 -14.842 1.00 84.00 288 LEU A CA 1
ATOM 2229 C C . LEU A 1 288 ? 3.244 -9.482 -13.903 1.00 84.00 288 LEU A C 1
ATOM 2231 O O . LEU A 1 288 ? 2.590 -8.903 -13.040 1.00 84.00 288 LEU A O 1
ATOM 2235 N N . LYS A 1 289 ? 3.254 -10.809 -14.035 1.00 88.44 289 LYS A N 1
ATOM 2236 C CA . LYS A 1 289 ? 2.598 -11.749 -13.124 1.00 88.44 289 LYS A CA 1
ATOM 2237 C C . LYS A 1 289 ? 3.633 -12.684 -12.508 1.00 88.44 289 LYS A C 1
ATOM 2239 O O . LYS A 1 289 ? 4.317 -13.410 -13.234 1.00 88.44 289 LYS A O 1
ATOM 2244 N N . LEU A 1 290 ? 3.740 -12.683 -11.180 1.00 87.62 290 LEU A N 1
ATOM 2245 C CA . LEU A 1 290 ? 4.672 -13.525 -10.419 1.00 87.62 290 LEU A CA 1
ATOM 2246 C C . LEU A 1 290 ? 3.925 -14.461 -9.466 1.00 87.62 290 LEU A C 1
ATOM 2248 O O . LEU A 1 290 ? 2.914 -14.074 -8.881 1.00 87.62 290 LEU A O 1
ATOM 2252 N N . LYS A 1 291 ? 4.467 -15.668 -9.264 1.00 87.00 291 LYS A N 1
ATOM 2253 C CA . LYS A 1 291 ? 4.001 -16.626 -8.247 1.00 87.00 291 LYS A CA 1
ATOM 2254 C C . LYS A 1 291 ? 5.178 -17.277 -7.510 1.00 87.00 291 LYS A C 1
ATOM 2256 O O . LYS A 1 291 ? 6.076 -17.841 -8.149 1.00 87.00 291 LYS A O 1
ATOM 2261 N N . ALA A 1 292 ? 5.216 -17.104 -6.189 1.00 79.38 292 ALA A N 1
ATOM 2262 C CA . ALA A 1 292 ? 6.322 -17.480 -5.304 1.00 79.38 292 ALA A CA 1
ATOM 2263 C C . ALA A 1 292 ? 6.373 -18.991 -5.081 1.00 79.38 292 ALA A C 1
ATOM 2265 O O . ALA A 1 292 ? 5.329 -19.623 -5.137 1.00 79.38 292 ALA A O 1
ATOM 2266 N N . LYS A 1 293 ? 7.577 -19.546 -4.869 1.00 65.56 293 LYS A N 1
ATOM 2267 C CA . LYS A 1 293 ? 7.847 -20.989 -4.656 1.00 65.56 293 LYS A CA 1
ATOM 2268 C C . LYS A 1 293 ? 7.067 -21.605 -3.506 1.00 65.56 293 LYS A C 1
ATOM 2270 O O . LYS A 1 293 ? 7.029 -20.970 -2.435 1.00 65.56 293 LYS A O 1
#

Organism: NCBI:txid1169539

pLDDT: mean 81.94, std 16.26, range [27.16, 98.62]

Radius of gyration: 22.29 Å; chains: 1; bounding box: 48×49×65 Å